Protein AF-A0A0S8H1I1-F1 (afdb_monomer)

Nearest PDB structures (foldseek):
  3ffx-assembly2_B  TM=8.415E-01  e=2.438E-02  Escherichia coli K-12
  2fmk-assembly1_A  TM=8.543E-01  e=3.000E-02  Salmonella enterica subsp. enterica serovar Typhimurium str. LT2
  1u8t-assembly2_B  TM=8.368E-01  e=2.438E-02  Escherichia coli
  3fgz-assembly2_B  TM=8.165E-01  e=3.127E-02  Escherichia coli K-12
  3h1e-assembly1_A  TM=7.340E-01  e=1.041E-01  Helicobacter pylori 26695

Secondary structure (DSSP, 8-state):
-HHHHHHTT-HHHHHHHHHHHHHHS-HHHHHHHHHHH-TTHHHHHHTT-SSHHHHHHHHHHHHHT--SS--TTHHHHHHHHHHHHT--SS-EEEEE-S-HHHHHHHHHHHHHTT-EEEE-SSHHHHHHHHHHTT--SEEEEETT-TTTTHHHHHHHHHHSTTTTT--EEEEE-TTSHHHHHHHHHH-TTEEEEEGGG-SHHHHHHHHHHHHHHTTPPPHHHHHHHHHHHHHHHHHHHHTT-SSS-GGGGHHHHHHHTT-S-HHHHHHHHHHHGGG--HHHHHHHHHHHH-TTS-HHHHHHHHHHHHHHHHHH-----HHHHHHHHHHHHSSS-HHHHHHHHHHHHHTT--HHHHHHHHHTT-

Solvent-accessible surface area (backbone atoms only — not comparable to full-atom values): 18853 Å² total; per-residue (Å²): 102,38,51,58,15,61,76,70,67,35,60,69,48,28,49,53,38,51,53,49,47,58,77,72,41,56,36,68,56,52,46,53,33,41,74,75,70,54,60,40,49,49,50,46,51,28,58,68,41,58,34,48,61,50,15,40,54,29,22,49,45,58,50,73,32,60,48,88,61,81,54,87,66,48,83,51,34,54,59,37,30,40,52,32,42,60,45,74,76,47,49,30,31,28,44,26,48,80,50,65,69,61,39,51,53,52,48,52,46,40,44,73,71,51,30,48,77,27,66,45,100,35,48,68,56,10,46,48,54,27,44,69,76,45,40,74,60,34,37,38,36,27,45,84,25,76,75,65,40,40,69,55,47,52,51,50,37,52,68,34,82,88,42,42,63,50,36,33,35,35,40,32,43,92,92,51,43,69,62,56,50,58,49,33,75,76,34,91,51,39,44,80,41,48,61,92,43,73,44,68,66,44,51,51,52,51,53,48,53,49,36,64,64,30,47,64,66,56,65,66,60,23,42,54,41,14,29,53,26,20,49,46,52,23,50,41,41,73,67,62,45,83,51,58,74,63,74,78,42,50,59,38,33,54,58,26,54,72,47,92,48,59,69,39,20,39,28,20,35,52,27,35,24,63,62,72,45,50,70,38,52,40,49,25,48,51,46,31,65,38,82,88,50,53,70,67,42,20,43,45,18,23,50,26,33,26,51,22,21,66,77,65,45,70,62,67,52,72,69,56,54,47,53,40,52,47,52,45,70,48,92,71,62,67,67,53,22,52,33,29,43,51,26,56,59,42,45,68,68,56,71,67,61,55,51,52,58,59,61,77,72,116

pLDDT: mean 86.59, std 10.55, range [45.66, 98.0]

Structure (mmCIF, N/CA/C/O backbone):
data_AF-A0A0S8H1I1-F1
#
_entry.id   AF-A0A0S8H1I1-F1
#
loop_
_atom_site.group_PDB
_atom_site.id
_atom_site.type_symbol
_atom_site.label_atom_id
_atom_site.label_alt_id
_atom_site.label_comp_id
_atom_site.label_asym_id
_atom_site.label_entity_id
_atom_site.label_seq_id
_atom_site.pdbx_PDB_ins_code
_atom_site.Cartn_x
_atom_site.Cartn_y
_atom_site.Cartn_z
_atom_site.occupancy
_atom_site.B_iso_or_equiv
_atom_site.auth_seq_id
_atom_site.auth_comp_id
_atom_site.auth_asym_id
_atom_site.auth_atom_id
_atom_site.pdbx_PDB_model_num
ATOM 1 N N . MET A 1 1 ? 21.165 23.246 -1.844 1.00 71.81 1 MET A N 1
ATOM 2 C CA . MET A 1 1 ? 21.654 21.940 -1.338 1.00 71.81 1 MET A CA 1
ATOM 3 C C . MET A 1 1 ? 20.775 20.804 -1.825 1.00 71.81 1 MET A C 1
ATOM 5 O O . MET A 1 1 ? 21.312 19.929 -2.480 1.00 71.81 1 MET A O 1
ATOM 9 N N . LEU A 1 2 ? 19.456 20.835 -1.577 1.00 78.38 2 LEU A N 1
ATOM 10 C CA . LEU A 1 2 ? 18.553 19.785 -2.067 1.00 78.38 2 LEU A CA 1
ATOM 11 C C . LEU A 1 2 ? 18.561 19.658 -3.598 1.00 78.38 2 LEU A C 1
ATOM 13 O O . LEU A 1 2 ? 18.812 18.575 -4.095 1.00 78.38 2 LEU A O 1
ATOM 17 N N . GLU A 1 3 ? 18.371 20.760 -4.327 1.00 79.56 3 GLU A N 1
ATOM 18 C CA . GLU A 1 3 ? 18.412 20.788 -5.801 1.00 79.56 3 GLU A CA 1
ATOM 19 C C . GLU A 1 3 ? 19.695 20.153 -6.356 1.00 79.56 3 GLU A C 1
ATOM 21 O O . GLU A 1 3 ? 19.636 19.139 -7.038 1.00 79.56 3 GLU A O 1
ATOM 26 N N . ARG A 1 4 ? 20.856 20.649 -5.919 1.00 77.00 4 ARG A N 1
ATOM 27 C CA . ARG A 1 4 ? 22.163 20.075 -6.254 1.00 77.00 4 ARG A CA 1
ATOM 28 C C . ARG A 1 4 ? 22.283 18.584 -5.903 1.00 77.00 4 ARG A C 1
ATOM 30 O O . ARG A 1 4 ? 22.834 17.819 -6.679 1.00 77.00 4 ARG A O 1
ATOM 37 N N . GLY A 1 5 ? 21.764 18.156 -4.750 1.00 75.75 5 GLY A N 1
ATOM 38 C CA . GLY A 1 5 ? 21.763 16.744 -4.357 1.00 75.75 5 GLY A CA 1
ATOM 39 C C . GLY A 1 5 ? 20.903 15.865 -5.270 1.00 75.75 5 GLY A C 1
ATOM 40 O O . GLY A 1 5 ? 21.273 14.725 -5.532 1.00 75.75 5 GLY A O 1
ATOM 41 N N . LEU A 1 6 ? 19.789 16.393 -5.785 1.00 80.31 6 LEU A N 1
ATOM 42 C CA . LEU A 1 6 ? 18.941 15.703 -6.760 1.00 80.31 6 LEU A CA 1
ATOM 43 C C . LEU A 1 6 ? 19.603 15.639 -8.143 1.00 80.31 6 LEU A C 1
ATOM 45 O O . LEU A 1 6 ? 19.557 14.588 -8.775 1.00 80.31 6 LEU A O 1
ATOM 49 N N . GLU A 1 7 ? 20.233 16.728 -8.590 1.00 79.44 7 GLU A N 1
ATOM 50 C CA . GLU A 1 7 ? 20.948 16.799 -9.874 1.00 79.44 7 GLU A CA 1
ATOM 51 C C . GLU A 1 7 ? 22.176 15.883 -9.910 1.00 79.44 7 GLU A C 1
ATOM 53 O O . GLU A 1 7 ? 22.398 15.175 -10.888 1.00 79.44 7 GLU A O 1
ATOM 58 N N . GLU A 1 8 ? 22.958 15.859 -8.828 1.00 78.00 8 GLU A N 1
ATOM 59 C CA . GLU A 1 8 ? 24.158 15.023 -8.702 1.00 78.00 8 GLU A CA 1
ATOM 60 C C . GLU A 1 8 ? 23.834 13.566 -8.314 1.00 78.00 8 GLU A C 1
ATOM 62 O O . GLU A 1 8 ? 24.744 12.747 -8.194 1.00 78.00 8 GLU A O 1
ATOM 67 N N . GLY A 1 9 ? 22.560 13.230 -8.064 1.00 74.19 9 GLY A N 1
ATOM 68 C CA . GLY A 1 9 ? 22.154 11.907 -7.574 1.00 74.19 9 GLY A CA 1
ATOM 69 C C . GLY A 1 9 ? 22.729 11.556 -6.194 1.00 74.19 9 GLY A C 1
ATOM 70 O O . GLY A 1 9 ? 22.815 10.384 -5.826 1.00 74.19 9 GLY A O 1
ATOM 71 N N . ASN A 1 10 ? 23.146 12.557 -5.414 1.00 83.12 10 ASN A N 1
ATOM 72 C CA . ASN A 1 10 ? 23.779 12.362 -4.117 1.00 83.12 10 ASN A CA 1
ATOM 73 C C . ASN A 1 10 ? 22.725 12.176 -3.019 1.00 83.12 10 ASN A C 1
ATOM 75 O O . ASN A 1 10 ? 22.215 13.138 -2.432 1.00 83.12 10 ASN A O 1
ATOM 79 N N . LEU A 1 11 ? 22.438 10.907 -2.718 1.00 83.69 11 LEU A N 1
ATOM 80 C CA . LEU A 1 11 ? 21.439 10.507 -1.731 1.00 83.69 11 LEU A CA 1
ATOM 81 C C . LEU A 1 11 ? 21.667 11.149 -0.356 1.00 83.69 11 LEU A C 1
ATOM 83 O O . LEU A 1 11 ? 20.726 11.679 0.229 1.00 83.69 11 LEU A O 1
ATOM 87 N N . ALA A 1 12 ? 22.901 11.139 0.152 1.00 85.44 12 ALA A N 1
ATOM 88 C CA . ALA A 1 12 ? 23.209 11.655 1.486 1.00 85.44 12 ALA A CA 1
ATOM 89 C C . ALA A 1 12 ? 22.940 13.164 1.593 1.00 85.44 12 ALA A C 1
ATOM 91 O O . ALA A 1 12 ? 22.375 13.631 2.584 1.00 85.44 12 ALA A O 1
ATOM 92 N N . VAL A 1 13 ? 23.288 13.924 0.548 1.00 85.12 13 VAL A N 1
ATOM 93 C CA . VAL A 1 13 ? 23.027 15.370 0.483 1.00 85.12 13 VAL A CA 1
ATOM 94 C C . VAL A 1 13 ? 21.530 15.651 0.380 1.00 85.12 13 VAL A C 1
ATOM 96 O O . VAL A 1 13 ? 21.033 16.537 1.076 1.00 85.12 13 VAL A O 1
ATOM 99 N N . ALA A 1 14 ? 20.799 14.895 -0.444 1.00 86.25 14 ALA A N 1
ATOM 100 C CA . ALA A 1 14 ? 19.353 15.055 -0.587 1.00 86.25 14 ALA A CA 1
ATOM 101 C C . ALA A 1 14 ? 18.612 14.743 0.726 1.00 86.25 14 ALA A C 1
ATOM 103 O O . ALA A 1 14 ? 17.825 15.563 1.199 1.00 86.25 14 ALA A O 1
ATOM 104 N N . VAL A 1 15 ? 18.917 13.606 1.357 1.00 87.38 15 VAL A N 1
ATOM 105 C CA . VAL A 1 15 ? 18.341 13.181 2.646 1.00 87.38 15 VAL A CA 1
ATOM 106 C C . VAL A 1 15 ? 18.641 14.201 3.742 1.00 87.38 15 VAL A C 1
ATOM 108 O O . VAL A 1 15 ? 17.721 14.660 4.419 1.00 87.38 15 VAL A O 1
ATOM 111 N N . GLY A 1 16 ? 19.905 14.614 3.883 1.00 85.25 16 GLY A N 1
ATOM 112 C CA . GLY A 1 16 ? 20.308 15.607 4.879 1.00 85.25 16 GLY A CA 1
ATOM 113 C C . GLY A 1 16 ? 19.624 16.960 4.673 1.00 85.25 16 GLY A C 1
ATOM 114 O O . GLY A 1 16 ? 19.189 17.587 5.637 1.00 85.25 16 GLY A O 1
ATOM 115 N N . ALA A 1 17 ? 19.458 17.391 3.418 1.00 85.62 17 ALA A N 1
ATOM 116 C CA . ALA A 1 17 ? 18.770 18.637 3.103 1.00 85.62 17 ALA A CA 1
ATOM 117 C C . ALA A 1 17 ? 17.266 18.580 3.424 1.00 85.62 17 ALA A C 1
ATOM 119 O O . ALA A 1 17 ? 16.741 19.545 3.976 1.00 85.62 17 ALA A O 1
ATOM 120 N N . ILE A 1 18 ? 16.576 17.470 3.127 1.00 86.88 18 ILE A N 1
ATOM 121 C CA . ILE A 1 18 ? 15.150 17.318 3.473 1.00 86.88 18 ILE A CA 1
ATOM 122 C C . ILE A 1 18 ? 14.965 17.250 4.993 1.00 86.88 18 ILE A C 1
ATOM 124 O O . ILE A 1 18 ? 14.085 17.924 5.526 1.00 86.88 18 ILE A O 1
ATOM 128 N N . ALA A 1 19 ? 15.817 16.499 5.700 1.00 85.62 19 ALA A N 1
ATOM 129 C CA . ALA A 1 19 ? 15.779 16.425 7.160 1.00 85.62 19 ALA A CA 1
ATOM 130 C C . ALA A 1 19 ? 15.966 17.809 7.802 1.00 85.62 19 ALA A C 1
ATOM 132 O O . ALA A 1 19 ? 15.161 18.221 8.633 1.00 85.62 19 ALA A O 1
ATOM 133 N N . ALA A 1 20 ? 16.963 18.573 7.344 1.00 84.31 20 ALA A N 1
ATOM 134 C CA . ALA A 1 20 ? 17.184 19.932 7.820 1.00 84.31 20 ALA A CA 1
ATOM 135 C C . ALA A 1 20 ? 15.979 20.843 7.544 1.00 84.31 20 ALA A C 1
ATOM 137 O O . ALA A 1 20 ? 15.588 21.605 8.426 1.00 84.31 20 ALA A O 1
ATOM 138 N N . LEU A 1 21 ? 15.358 20.762 6.360 1.00 81.50 21 LEU A N 1
ATOM 139 C CA . LEU A 1 21 ? 14.167 21.557 6.030 1.00 81.50 21 LEU A CA 1
ATOM 140 C C . LEU A 1 21 ? 13.002 21.258 6.974 1.00 81.50 21 LEU A C 1
ATOM 142 O O . LEU A 1 21 ? 12.375 22.192 7.470 1.00 81.50 21 LEU A O 1
ATOM 146 N N . ARG A 1 22 ? 12.752 19.978 7.258 1.00 79.50 22 ARG A N 1
ATOM 147 C CA . ARG A 1 22 ? 11.709 19.545 8.191 1.00 79.50 22 ARG A CA 1
ATOM 148 C C . ARG A 1 22 ? 11.936 20.083 9.607 1.00 79.50 22 ARG A C 1
ATOM 150 O O . ARG A 1 22 ? 10.983 20.517 10.244 1.00 79.50 22 ARG A O 1
ATOM 157 N N . ASP A 1 23 ? 13.178 20.060 10.086 1.00 77.69 23 ASP A N 1
ATOM 158 C CA . ASP A 1 23 ? 13.497 20.398 11.477 1.00 77.69 23 ASP A CA 1
ATOM 159 C C . ASP A 1 23 ? 13.650 21.919 11.700 1.00 77.69 23 ASP A C 1
ATOM 161 O O . ASP A 1 23 ? 13.347 22.429 12.777 1.00 77.69 23 ASP A O 1
ATOM 165 N N . THR A 1 24 ? 14.112 22.665 10.687 1.00 65.31 24 THR A N 1
ATOM 166 C CA . THR A 1 24 ? 14.418 24.109 10.799 1.00 65.31 24 THR A CA 1
ATOM 167 C C . THR A 1 24 ? 13.315 25.023 10.281 1.00 65.31 24 THR A C 1
ATOM 169 O O . THR A 1 24 ? 13.205 26.168 10.722 1.00 65.31 24 THR A O 1
ATOM 172 N N . THR A 1 25 ? 12.498 24.549 9.340 1.00 59.56 25 THR A N 1
ATOM 173 C CA . THR A 1 25 ? 11.479 25.373 8.693 1.00 59.56 25 THR A CA 1
ATOM 174 C C . THR A 1 25 ? 10.122 24.987 9.262 1.00 59.56 25 THR A C 1
ATOM 176 O O . THR A 1 25 ? 9.548 23.967 8.894 1.00 59.56 25 THR A O 1
ATOM 179 N N . GLY A 1 26 ? 9.593 25.802 10.180 1.00 59.78 26 GLY A N 1
ATOM 180 C CA . GLY A 1 26 ? 8.220 25.624 10.657 1.00 59.78 26 GLY A CA 1
ATOM 181 C C . GLY A 1 26 ? 7.240 25.566 9.478 1.00 59.78 26 GLY A C 1
ATOM 182 O O . GLY A 1 26 ? 7.465 26.220 8.459 1.00 59.78 26 GLY A O 1
ATOM 183 N N . ALA A 1 27 ? 6.154 24.800 9.621 1.00 59.31 27 ALA A N 1
ATOM 184 C CA . ALA A 1 27 ? 5.130 24.575 8.593 1.00 59.31 27 ALA A CA 1
ATOM 185 C C . ALA A 1 27 ? 4.746 25.850 7.804 1.00 59.31 27 ALA A C 1
ATOM 187 O O . ALA A 1 27 ? 4.692 25.834 6.576 1.00 59.31 27 ALA A O 1
ATOM 188 N N . GLU A 1 28 ? 4.597 26.992 8.485 1.00 55.69 28 GLU A N 1
ATOM 189 C CA . GLU A 1 28 ? 4.277 28.287 7.864 1.00 55.69 28 GLU A CA 1
ATOM 190 C C . GLU A 1 28 ? 5.398 28.873 6.985 1.00 55.69 28 GLU A C 1
ATOM 192 O O . GLU A 1 28 ? 5.132 29.531 5.979 1.00 55.69 28 GLU A O 1
ATOM 197 N N . SER A 1 29 ? 6.667 28.631 7.316 1.00 57.91 29 SER A N 1
ATOM 198 C CA . SER A 1 29 ? 7.808 29.092 6.511 1.00 57.91 29 SER A CA 1
ATOM 199 C C . SER A 1 29 ? 7.988 28.257 5.233 1.00 57.91 29 SER A C 1
ATOM 201 O O . SER A 1 29 ? 8.361 28.795 4.188 1.00 57.91 29 SER A O 1
ATOM 203 N N . LEU A 1 30 ? 7.625 26.967 5.261 1.00 64.06 30 LEU A N 1
ATOM 204 C CA . LEU A 1 30 ? 7.566 26.127 4.054 1.00 64.06 30 LEU A CA 1
ATOM 205 C C . LEU A 1 30 ? 6.441 26.593 3.118 1.00 64.06 30 LEU A C 1
ATOM 207 O O . LEU A 1 30 ? 6.638 26.690 1.912 1.00 64.06 30 LEU A O 1
ATOM 211 N N . ILE A 1 31 ? 5.289 26.979 3.670 1.00 58.94 31 ILE A N 1
ATOM 212 C CA . ILE A 1 31 ? 4.158 27.502 2.888 1.00 58.94 31 ILE A CA 1
ATOM 213 C C . ILE A 1 31 ? 4.462 28.900 2.316 1.00 58.94 31 ILE A C 1
ATOM 215 O O . ILE A 1 31 ? 4.200 29.176 1.149 1.00 58.94 31 ILE A O 1
ATOM 219 N N . THR A 1 32 ? 5.072 29.803 3.087 1.00 55.41 32 THR A N 1
ATOM 220 C CA . THR A 1 32 ? 5.384 31.162 2.590 1.00 55.41 32 THR A CA 1
ATOM 221 C C . THR A 1 32 ? 6.486 31.1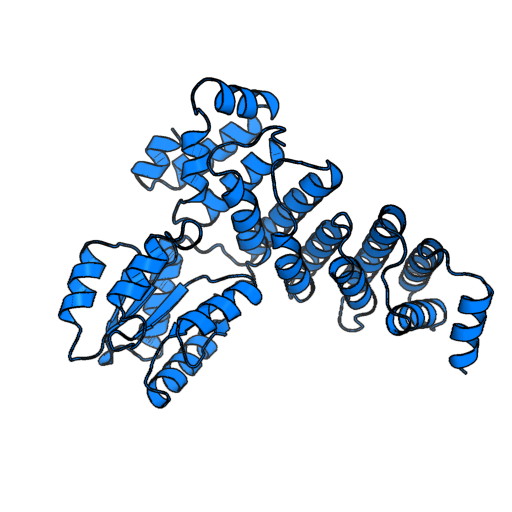84 1.526 1.00 55.41 32 THR A C 1
ATOM 223 O O . THR A 1 32 ? 6.495 32.068 0.665 1.00 55.41 32 THR A O 1
ATOM 226 N N . THR A 1 33 ? 7.396 30.205 1.540 1.00 56.66 33 THR A N 1
ATOM 227 C CA . THR A 1 33 ? 8.380 30.000 0.463 1.00 56.66 33 THR A CA 1
ATOM 228 C C . THR A 1 33 ? 7.753 29.373 -0.788 1.00 56.66 33 THR A C 1
ATOM 230 O O . THR A 1 33 ? 8.168 29.722 -1.898 1.00 56.66 33 THR A O 1
ATOM 233 N N . MET A 1 34 ? 6.707 28.544 -0.647 1.00 58.81 34 MET A N 1
ATOM 234 C CA . MET A 1 34 ? 5.865 28.109 -1.775 1.00 58.81 34 MET A CA 1
ATOM 235 C C . MET A 1 34 ? 5.201 29.298 -2.483 1.00 58.81 34 MET A C 1
ATOM 237 O O . MET A 1 34 ? 5.226 29.352 -3.711 1.00 58.81 34 MET A O 1
ATOM 241 N N . ASP A 1 35 ? 4.686 30.267 -1.719 1.00 53.31 35 ASP A N 1
ATOM 242 C CA . ASP A 1 35 ? 3.906 31.401 -2.238 1.00 53.31 35 ASP A CA 1
ATOM 243 C C . ASP A 1 35 ? 4.744 32.500 -2.925 1.00 53.31 35 ASP A C 1
ATOM 245 O O . ASP A 1 35 ? 4.279 33.109 -3.887 1.00 53.31 35 ASP A O 1
ATOM 249 N N . ARG A 1 36 ? 5.963 32.807 -2.447 1.00 50.19 36 ARG A N 1
ATOM 250 C CA . ARG A 1 36 ? 6.727 33.980 -2.942 1.00 50.19 36 ARG A CA 1
ATOM 251 C C . ARG A 1 36 ? 7.671 33.716 -4.112 1.00 50.19 36 ARG A C 1
ATOM 253 O O . ARG A 1 36 ? 8.008 34.661 -4.819 1.00 50.19 36 ARG A O 1
ATOM 260 N N . GLN A 1 37 ? 8.166 32.490 -4.279 1.00 46.56 37 GLN A N 1
ATOM 261 C CA . GLN A 1 37 ? 9.274 32.212 -5.211 1.00 46.56 37 GLN A CA 1
ATOM 262 C C . GLN A 1 37 ? 9.175 30.864 -5.938 1.00 46.56 37 GLN A C 1
ATOM 264 O O . GLN A 1 37 ? 10.099 30.504 -6.658 1.00 46.56 37 GLN A O 1
ATOM 269 N N . GLY A 1 38 ? 8.114 30.075 -5.736 1.00 51.97 38 GLY A N 1
ATOM 270 C CA . GLY A 1 38 ? 8.175 28.657 -6.104 1.00 51.97 38 GLY A CA 1
ATOM 271 C C . GLY A 1 38 ? 9.235 27.899 -5.287 1.00 51.97 38 GLY A C 1
ATOM 272 O O . GLY A 1 38 ? 9.777 26.905 -5.749 1.00 51.97 38 GLY A O 1
ATOM 273 N N . GLY A 1 39 ? 9.552 28.350 -4.067 1.00 45.66 39 GLY A N 1
ATOM 274 C CA . GLY A 1 39 ? 10.690 27.889 -3.261 1.00 45.66 39 GLY A CA 1
ATOM 275 C C . GLY A 1 39 ? 10.602 26.452 -2.736 1.00 45.66 39 GLY A C 1
ATOM 276 O O . GLY A 1 39 ? 11.610 25.901 -2.307 1.00 45.66 39 GLY A O 1
ATOM 277 N N . ALA A 1 40 ? 9.441 25.798 -2.828 1.00 57.56 40 ALA A N 1
ATOM 278 C CA . ALA A 1 40 ? 9.345 24.353 -2.615 1.00 57.56 40 ALA A CA 1
ATOM 279 C C . ALA A 1 40 ? 9.678 23.537 -3.871 1.00 57.56 40 ALA A C 1
ATOM 281 O O . ALA A 1 40 ? 9.590 22.316 -3.811 1.00 57.56 40 ALA A O 1
ATOM 282 N N . GLN A 1 41 ? 10.076 24.154 -4.992 1.00 67.69 41 GLN A N 1
ATOM 283 C CA . GLN A 1 41 ? 10.443 23.437 -6.217 1.00 67.69 41 GLN A CA 1
ATOM 284 C C . GLN A 1 41 ? 11.433 22.291 -5.978 1.00 67.69 41 GLN A C 1
ATOM 286 O O . GLN A 1 41 ? 11.162 21.209 -6.488 1.00 67.69 41 GLN A O 1
ATOM 291 N N . PRO A 1 42 ? 12.494 22.428 -5.155 1.00 79.88 42 PRO A N 1
ATOM 292 C CA . PRO A 1 42 ? 13.384 21.300 -4.888 1.00 79.88 42 PRO A CA 1
ATOM 293 C C . PRO A 1 42 ? 12.703 20.160 -4.115 1.00 79.88 42 PRO A C 1
ATOM 295 O O . PRO A 1 42 ? 12.980 18.991 -4.365 1.00 79.88 42 PRO A O 1
ATOM 298 N N . LEU A 1 43 ? 11.781 20.478 -3.199 1.00 84.25 43 LEU A N 1
ATOM 299 C CA . LEU A 1 43 ? 11.039 19.481 -2.419 1.00 84.25 43 LEU A CA 1
ATOM 300 C C . LEU A 1 43 ? 9.920 18.821 -3.241 1.00 84.25 43 LEU A C 1
ATOM 302 O O . LEU A 1 43 ? 9.679 17.626 -3.121 1.00 84.25 43 LEU A O 1
ATOM 306 N N . VAL A 1 44 ? 9.282 19.577 -4.131 1.00 86.38 44 VAL A N 1
ATOM 307 C CA . VAL A 1 44 ? 8.326 19.059 -5.115 1.00 86.38 44 VAL A CA 1
ATOM 308 C C . VAL A 1 44 ? 9.048 18.199 -6.154 1.00 86.38 44 VAL A C 1
ATOM 310 O O . VAL A 1 44 ? 8.582 17.111 -6.472 1.00 86.38 44 VAL A O 1
ATOM 313 N N . ALA A 1 45 ? 10.222 18.617 -6.633 1.00 84.50 45 ALA A N 1
ATOM 314 C CA . ALA A 1 45 ? 11.060 17.822 -7.527 1.00 84.50 45 ALA A CA 1
ATOM 315 C C . ALA A 1 45 ? 11.498 16.505 -6.867 1.00 84.50 45 ALA A C 1
ATOM 317 O O . ALA A 1 45 ? 11.514 15.462 -7.523 1.00 84.50 45 ALA A O 1
ATOM 318 N N . ALA A 1 46 ? 11.766 16.525 -5.556 1.00 89.75 46 ALA A N 1
ATOM 319 C CA . ALA A 1 46 ? 12.081 15.329 -4.781 1.00 89.75 46 ALA A CA 1
ATOM 320 C C . ALA A 1 46 ? 10.943 14.286 -4.774 1.00 89.75 46 ALA A C 1
ATOM 322 O O . ALA A 1 46 ? 11.238 13.095 -4.684 1.00 89.75 46 ALA A O 1
ATOM 323 N N . LEU A 1 47 ? 9.671 14.677 -4.968 1.00 88.81 47 LEU A N 1
ATOM 324 C CA . LEU A 1 47 ? 8.547 13.732 -5.133 1.00 88.81 47 LEU A CA 1
ATOM 325 C C . LEU A 1 47 ? 8.663 12.867 -6.397 1.00 88.81 47 LEU A C 1
ATOM 327 O O . LEU A 1 47 ? 8.047 11.802 -6.468 1.00 88.81 47 LEU A O 1
ATOM 331 N N . ASN A 1 48 ? 9.460 13.310 -7.371 1.00 86.38 48 ASN A N 1
ATOM 332 C CA . ASN A 1 48 ? 9.757 12.610 -8.620 1.00 86.38 48 ASN A CA 1
ATOM 333 C C . ASN A 1 48 ? 11.207 12.096 -8.668 1.00 86.38 48 ASN A C 1
ATOM 335 O O . ASN A 1 48 ? 11.713 11.772 -9.745 1.00 86.38 48 ASN A O 1
ATOM 339 N N . CYS A 1 49 ? 11.901 12.029 -7.528 1.00 85.00 49 CYS A N 1
ATOM 340 C CA . CYS A 1 49 ? 13.214 11.391 -7.439 1.00 85.00 49 CYS A CA 1
ATOM 341 C C . CYS A 1 49 ? 13.068 9.872 -7.650 1.00 85.00 49 CYS A C 1
ATOM 343 O O . CYS A 1 49 ? 12.122 9.314 -7.105 1.00 85.00 49 CYS A O 1
ATOM 345 N N . PRO A 1 50 ? 13.954 9.165 -8.380 1.00 80.75 50 PRO A N 1
ATOM 346 C CA . PRO A 1 50 ? 13.920 7.697 -8.489 1.00 80.75 50 PRO A CA 1
ATOM 347 C C . PRO A 1 50 ? 14.101 6.959 -7.155 1.00 80.75 50 PRO A C 1
ATOM 349 O O . PRO A 1 50 ? 13.553 5.870 -6.970 1.00 80.75 50 PRO A O 1
ATOM 352 N N . THR A 1 51 ? 14.787 7.578 -6.195 1.00 84.44 51 THR A N 1
ATOM 353 C CA . THR A 1 51 ? 15.015 7.020 -4.861 1.00 84.44 51 THR A CA 1
ATOM 354 C C . THR A 1 51 ? 13.758 7.098 -3.995 1.00 84.44 51 THR A C 1
ATOM 356 O O . THR A 1 51 ? 13.283 8.194 -3.679 1.00 84.44 51 THR A O 1
ATOM 359 N N . ARG A 1 52 ? 13.264 5.942 -3.529 1.00 87.31 52 ARG A N 1
ATOM 360 C CA . ARG A 1 52 ? 12.089 5.836 -2.638 1.00 87.31 52 ARG A CA 1
ATOM 361 C C . ARG A 1 52 ? 12.221 6.689 -1.383 1.00 87.31 52 ARG A C 1
ATOM 363 O O . ARG A 1 52 ? 11.329 7.473 -1.082 1.00 87.31 52 ARG A O 1
ATOM 370 N N . LEU A 1 53 ? 13.363 6.590 -0.699 1.00 87.75 53 LEU A N 1
ATOM 371 C CA . LEU A 1 53 ? 13.617 7.316 0.547 1.00 87.75 53 LEU A CA 1
ATOM 372 C C . LEU A 1 53 ? 13.419 8.829 0.384 1.00 87.75 53 LEU A C 1
ATOM 374 O O . LEU A 1 53 ? 12.704 9.452 1.163 1.00 87.75 53 LEU A O 1
ATOM 378 N N . VAL A 1 54 ? 14.003 9.411 -0.666 1.00 90.56 54 VAL A N 1
ATOM 379 C CA . VAL A 1 54 ? 13.897 10.847 -0.959 1.00 90.56 54 VAL A CA 1
ATOM 380 C C . VAL A 1 54 ? 12.447 11.238 -1.249 1.00 90.56 54 VAL A C 1
ATOM 382 O O . VAL A 1 54 ? 11.975 12.239 -0.707 1.00 90.56 54 VAL A O 1
ATOM 385 N N . ARG A 1 55 ? 11.713 10.429 -2.032 1.00 90.31 55 ARG A N 1
ATOM 386 C CA . ARG A 1 55 ? 10.283 10.669 -2.298 1.00 90.31 55 ARG A CA 1
ATOM 387 C C . ARG A 1 55 ? 9.456 10.649 -1.018 1.00 90.31 55 ARG A C 1
ATOM 389 O O . ARG A 1 55 ? 8.624 11.532 -0.824 1.00 90.31 55 ARG A O 1
ATOM 396 N N . TYR A 1 56 ? 9.678 9.662 -0.151 1.00 92.31 56 TYR A N 1
ATOM 397 C CA . TYR A 1 56 ? 8.901 9.492 1.079 1.00 92.31 56 TYR A CA 1
ATOM 398 C C . TYR A 1 56 ? 9.185 10.604 2.078 1.00 92.31 56 TYR A C 1
ATOM 400 O O . TYR A 1 56 ? 8.247 11.197 2.608 1.00 92.31 56 TYR A O 1
ATOM 408 N N . MET A 1 57 ? 10.460 10.960 2.258 1.00 92.31 57 MET A N 1
ATOM 409 C CA . MET A 1 57 ? 10.847 12.106 3.079 1.00 92.31 57 MET A CA 1
ATOM 410 C C . MET A 1 57 ? 10.207 13.398 2.572 1.00 92.31 57 MET A C 1
ATOM 412 O O . MET A 1 57 ? 9.701 14.190 3.368 1.00 92.31 57 MET A O 1
ATOM 416 N N . ALA A 1 58 ? 10.202 13.615 1.255 1.00 92.19 58 ALA A N 1
ATOM 417 C CA . ALA A 1 58 ? 9.608 14.808 0.672 1.00 92.19 58 ALA A CA 1
ATOM 418 C C . ALA A 1 58 ? 8.086 14.859 0.850 1.00 92.19 58 ALA A C 1
ATOM 420 O O . ALA A 1 58 ? 7.556 15.886 1.275 1.00 92.19 58 ALA A O 1
ATOM 421 N N . ALA A 1 59 ? 7.394 13.749 0.588 1.00 93.75 59 ALA A N 1
ATOM 422 C CA . ALA A 1 59 ? 5.949 13.641 0.754 1.00 93.75 59 ALA A CA 1
ATOM 423 C C . ALA A 1 59 ? 5.523 13.847 2.211 1.00 93.75 59 ALA A C 1
ATOM 425 O O . ALA A 1 59 ? 4.612 14.625 2.486 1.00 93.75 59 ALA A O 1
ATOM 426 N N . GLU A 1 60 ? 6.219 13.215 3.155 1.00 94.25 60 GLU A N 1
ATOM 427 C CA . GLU A 1 60 ? 5.962 13.384 4.584 1.00 94.25 60 GLU A CA 1
ATOM 428 C C . GLU A 1 60 ? 6.209 14.832 5.029 1.00 94.25 60 GLU A C 1
ATOM 430 O O . GLU A 1 60 ? 5.372 15.416 5.714 1.00 94.25 60 GLU A O 1
ATOM 435 N N . THR A 1 61 ? 7.315 15.447 4.598 1.00 91.44 61 THR A N 1
ATOM 436 C CA . THR A 1 61 ? 7.632 16.845 4.940 1.00 91.44 61 THR A CA 1
ATOM 437 C C . THR A 1 61 ? 6.553 17.800 4.421 1.00 91.44 61 THR A C 1
ATOM 439 O O . THR A 1 61 ? 6.097 18.682 5.150 1.00 91.44 61 THR A O 1
ATOM 442 N N . LEU A 1 62 ? 6.083 17.596 3.187 1.00 90.81 62 LEU A N 1
ATOM 443 C CA . LEU A 1 62 ? 5.000 18.384 2.589 1.00 90.81 62 LEU A CA 1
ATOM 444 C C . LEU A 1 62 ? 3.640 18.144 3.260 1.00 90.81 62 LEU A C 1
ATOM 446 O O . LEU A 1 62 ? 2.823 19.065 3.343 1.00 90.81 62 LEU A O 1
ATOM 450 N N . ALA A 1 63 ? 3.381 16.930 3.746 1.00 92.12 63 ALA A N 1
ATOM 451 C CA . ALA A 1 63 ? 2.178 16.617 4.508 1.00 92.12 63 ALA A CA 1
ATOM 452 C C . ALA A 1 63 ? 2.195 17.303 5.882 1.00 92.12 63 ALA A C 1
ATOM 454 O O . ALA A 1 63 ? 1.229 17.973 6.248 1.00 92.12 63 ALA A O 1
ATOM 455 N N . LEU A 1 64 ? 3.312 17.209 6.611 1.00 89.94 64 LEU A N 1
ATOM 456 C CA . LEU A 1 64 ? 3.504 17.826 7.931 1.00 89.94 64 LEU A CA 1
ATOM 457 C C . LEU A 1 64 ? 3.440 19.357 7.890 1.00 89.94 64 LEU A C 1
ATOM 459 O O . LEU A 1 64 ? 3.017 19.985 8.864 1.00 89.94 64 LEU A O 1
ATOM 463 N N . ALA A 1 65 ? 3.787 19.957 6.749 1.00 87.56 65 ALA A N 1
ATOM 464 C CA . ALA A 1 65 ? 3.616 21.386 6.527 1.00 87.56 65 ALA A CA 1
ATOM 465 C C . ALA A 1 65 ? 2.140 21.828 6.537 1.00 87.56 65 ALA A C 1
ATOM 467 O O . ALA A 1 65 ? 1.876 22.996 6.795 1.00 87.56 65 ALA A O 1
ATOM 468 N N . ARG A 1 66 ? 1.172 20.925 6.305 1.00 88.44 66 ARG A N 1
ATOM 469 C CA . ARG A 1 66 ? -0.280 21.213 6.309 1.00 88.44 66 ARG A CA 1
ATOM 470 C C . ARG A 1 66 ? -0.652 22.477 5.512 1.00 88.44 66 ARG A C 1
ATOM 472 O O . ARG A 1 66 ? -1.249 23.406 6.061 1.00 88.44 66 ARG A O 1
ATOM 479 N N . PRO A 1 67 ? -0.315 22.531 4.214 1.00 85.00 67 PRO A N 1
ATOM 480 C CA . PRO A 1 67 ? -0.654 23.672 3.380 1.00 85.00 67 PRO A CA 1
ATOM 481 C C . PRO A 1 67 ? -2.168 23.877 3.348 1.00 85.00 67 PRO A C 1
ATOM 483 O O . PRO A 1 67 ? -2.939 22.921 3.284 1.00 85.00 67 PRO A O 1
ATOM 486 N N . ASN A 1 68 ? -2.592 25.136 3.369 1.00 84.69 68 ASN A N 1
ATOM 487 C CA . ASN A 1 68 ? -3.998 25.537 3.267 1.00 84.69 68 ASN A CA 1
ATOM 488 C C . ASN A 1 68 ? -4.371 26.040 1.858 1.00 84.69 68 ASN A C 1
ATOM 490 O O . ASN A 1 68 ? -5.516 26.418 1.616 1.00 84.69 68 ASN A O 1
ATOM 494 N N . ARG A 1 69 ? -3.411 26.044 0.924 1.00 83.38 69 ARG A N 1
ATOM 495 C CA . ARG A 1 69 ? -3.581 26.405 -0.487 1.00 83.38 69 ARG A CA 1
ATOM 496 C C . ARG A 1 69 ? -2.902 25.378 -1.382 1.00 83.38 69 ARG A C 1
ATOM 498 O O . ARG A 1 69 ? -1.865 24.822 -1.027 1.00 83.38 69 ARG A O 1
ATOM 505 N N . ARG A 1 70 ? -3.498 25.126 -2.550 1.00 83.88 70 ARG A N 1
ATOM 506 C CA . ARG A 1 70 ? -2.915 24.230 -3.554 1.00 83.88 70 ARG A CA 1
ATOM 507 C C . ARG A 1 70 ? -1.649 24.843 -4.143 1.00 83.88 70 ARG A C 1
ATOM 509 O O . ARG A 1 70 ? -1.594 26.042 -4.394 1.00 83.88 70 ARG A O 1
ATOM 516 N N . PHE A 1 71 ? -0.676 23.986 -4.411 1.00 84.50 71 PHE A N 1
ATOM 517 C CA . PHE A 1 71 ? 0.586 24.319 -5.062 1.00 84.50 71 PHE A CA 1
ATOM 518 C C . PHE A 1 71 ? 0.904 23.264 -6.131 1.00 84.50 71 PHE A C 1
ATOM 520 O O . PHE A 1 71 ? 0.312 22.176 -6.150 1.00 84.50 71 PHE A O 1
ATOM 527 N N . THR A 1 72 ? 1.833 23.578 -7.031 1.00 83.62 72 THR A N 1
ATOM 528 C CA . THR A 1 72 ? 2.280 22.661 -8.089 1.00 83.62 72 THR A CA 1
ATOM 529 C C . THR A 1 72 ? 2.834 21.367 -7.493 1.00 83.62 72 THR A C 1
ATOM 531 O O . THR A 1 72 ? 3.718 21.414 -6.645 1.00 83.62 72 THR A O 1
ATOM 534 N N . GLY A 1 73 ? 2.326 20.212 -7.929 1.00 85.12 73 GLY A N 1
ATOM 535 C CA . GLY A 1 73 ? 2.752 18.902 -7.422 1.00 85.12 73 GLY A CA 1
ATOM 536 C C . GLY A 1 73 ? 2.072 18.459 -6.121 1.00 85.12 73 GLY A C 1
ATOM 537 O O . GLY A 1 73 ? 2.367 17.376 -5.624 1.00 85.12 73 GLY A O 1
ATOM 538 N N . SER A 1 74 ? 1.133 19.242 -5.570 1.00 88.69 74 SER A N 1
ATOM 539 C CA . SER A 1 74 ? 0.351 18.840 -4.385 1.00 88.69 74 SER A CA 1
ATOM 540 C C . SER A 1 74 ? -0.392 17.508 -4.569 1.00 88.69 74 SER A C 1
ATOM 542 O O . SER A 1 74 ? -0.517 16.737 -3.619 1.00 88.69 74 SER A O 1
ATOM 544 N N . HIS A 1 75 ? -0.814 17.187 -5.794 1.00 89.12 75 HIS A N 1
ATOM 545 C CA . HIS A 1 75 ? -1.467 15.923 -6.147 1.00 89.12 75 HIS A CA 1
ATOM 546 C C . HIS A 1 75 ? -0.542 14.700 -6.082 1.00 89.12 75 HIS A C 1
ATOM 548 O O . HIS A 1 75 ? -1.040 13.580 -6.051 1.00 89.12 75 HIS A O 1
ATOM 554 N N . LEU A 1 76 ? 0.781 14.886 -6.031 1.00 89.81 76 LEU A N 1
ATOM 555 C CA . LEU A 1 76 ? 1.753 13.793 -5.922 1.00 89.81 76 LEU A CA 1
ATOM 556 C C . LEU A 1 76 ? 1.982 13.345 -4.474 1.00 89.81 76 LEU A C 1
ATOM 558 O O . LEU A 1 76 ? 2.419 12.220 -4.251 1.00 89.81 76 LEU A O 1
ATOM 562 N N . VAL A 1 77 ? 1.673 14.186 -3.482 1.00 92.94 77 VAL A N 1
ATOM 563 C CA . VAL A 1 77 ? 1.983 13.906 -2.069 1.00 92.94 77 VAL A CA 1
ATOM 564 C C . VAL A 1 77 ? 1.266 12.649 -1.575 1.00 92.94 77 VAL A C 1
ATOM 566 O O . VAL A 1 77 ? 1.915 11.728 -1.082 1.00 92.94 77 VAL A O 1
ATOM 569 N N . VAL A 1 78 ? -0.057 12.568 -1.753 1.00 94.25 78 VAL A N 1
ATOM 570 C CA . VAL A 1 78 ? -0.850 11.416 -1.288 1.00 94.25 78 VAL A CA 1
ATOM 571 C C . VAL A 1 78 ? -0.432 10.114 -1.985 1.00 94.25 78 VAL A C 1
ATOM 573 O O . VAL A 1 78 ? -0.163 9.151 -1.267 1.00 94.25 78 VAL A O 1
ATOM 576 N N . PRO A 1 79 ? -0.265 10.058 -3.324 1.00 91.12 79 PRO A N 1
ATOM 577 C CA . PRO A 1 79 ? 0.289 8.883 -3.995 1.00 91.12 79 PRO A CA 1
ATOM 578 C C . PRO A 1 79 ? 1.637 8.408 -3.438 1.00 91.12 79 PRO A C 1
ATOM 580 O O . PRO A 1 79 ? 1.839 7.204 -3.309 1.00 91.12 79 PRO A O 1
ATOM 583 N N . ARG A 1 80 ? 2.552 9.315 -3.060 1.00 92.50 80 ARG A N 1
ATOM 584 C CA . ARG A 1 80 ? 3.852 8.930 -2.475 1.00 92.50 80 ARG A CA 1
ATOM 585 C C . ARG A 1 80 ? 3.746 8.434 -1.036 1.00 92.50 80 ARG A C 1
ATOM 587 O O . ARG A 1 80 ? 4.468 7.512 -0.667 1.00 92.50 80 ARG A O 1
ATOM 594 N N . LEU A 1 81 ? 2.828 8.979 -0.239 1.00 94.75 81 LEU A N 1
ATOM 595 C CA . LEU A 1 81 ? 2.521 8.422 1.084 1.00 94.75 81 LEU A CA 1
ATOM 596 C C . LEU A 1 81 ? 1.891 7.028 0.961 1.00 94.75 81 LEU A C 1
ATOM 598 O O . LEU A 1 81 ? 2.285 6.103 1.664 1.00 94.75 81 LEU A O 1
ATOM 602 N N . VAL A 1 82 ? 0.964 6.852 0.021 1.00 91.94 82 VAL A N 1
ATOM 603 C CA . VAL A 1 82 ? 0.360 5.554 -0.314 1.00 91.94 82 VAL A CA 1
ATOM 604 C C . VAL A 1 82 ? 1.413 4.536 -0.760 1.00 91.94 82 VAL A C 1
ATOM 606 O O . VAL A 1 82 ? 1.373 3.377 -0.346 1.00 91.94 82 VAL A O 1
ATOM 609 N N . GLU A 1 83 ? 2.370 4.966 -1.581 1.00 89.44 83 GLU A N 1
ATOM 610 C CA . GLU A 1 83 ? 3.495 4.141 -2.018 1.00 89.44 83 GLU A CA 1
ATOM 611 C C . GLU A 1 83 ? 4.322 3.640 -0.824 1.00 89.44 83 GLU A C 1
ATOM 613 O O . GLU A 1 83 ? 4.672 2.460 -0.783 1.00 89.44 83 GLU A O 1
ATOM 618 N N . ALA A 1 84 ? 4.573 4.504 0.168 1.00 91.62 84 ALA A N 1
ATOM 619 C CA . ALA A 1 84 ? 5.280 4.157 1.399 1.00 91.62 84 ALA A CA 1
ATOM 620 C C . ALA A 1 84 ? 4.484 3.191 2.293 1.00 91.62 84 ALA A C 1
ATOM 622 O O . ALA A 1 84 ? 5.043 2.196 2.752 1.00 91.62 84 ALA A O 1
ATOM 623 N N . VAL A 1 85 ? 3.177 3.424 2.483 1.00 91.94 85 VAL A N 1
ATOM 624 C CA . VAL A 1 85 ? 2.275 2.535 3.252 1.00 91.94 85 VAL A CA 1
ATOM 625 C C . VAL A 1 85 ? 2.329 1.095 2.740 1.00 91.94 85 VAL A C 1
ATOM 627 O O . VAL A 1 85 ? 2.280 0.146 3.517 1.00 91.94 85 VAL A O 1
ATOM 630 N N . ARG A 1 86 ? 2.449 0.916 1.424 1.00 85.62 86 ARG A N 1
ATOM 631 C CA . ARG A 1 86 ? 2.417 -0.398 0.773 1.00 85.62 86 ARG A CA 1
ATOM 632 C C . ARG A 1 86 ? 3.738 -1.146 0.733 1.00 85.62 86 ARG A C 1
ATOM 634 O O . ARG A 1 86 ? 3.794 -2.224 0.138 1.00 85.62 86 ARG A O 1
ATOM 641 N N . GLN A 1 87 ? 4.808 -0.601 1.298 1.00 80.69 87 GLN A N 1
ATOM 642 C CA . GLN A 1 87 ? 6.109 -1.257 1.250 1.00 80.69 87 GLN A CA 1
ATOM 643 C C . GLN A 1 87 ? 6.111 -2.501 2.142 1.00 80.69 87 GLN A C 1
ATOM 645 O O . GLN A 1 87 ? 6.469 -2.449 3.315 1.00 80.69 87 GLN A O 1
ATOM 650 N N . THR A 1 88 ? 5.702 -3.630 1.565 1.00 69.44 88 THR A N 1
ATOM 651 C CA . THR A 1 88 ? 5.596 -4.952 2.210 1.00 69.44 88 THR A CA 1
ATOM 652 C C . THR A 1 88 ? 6.868 -5.794 2.069 1.00 69.44 88 THR A C 1
ATOM 654 O O . THR A 1 88 ? 6.914 -6.933 2.523 1.00 69.44 88 THR A O 1
ATOM 657 N N . GLY A 1 89 ? 7.901 -5.254 1.413 1.00 64.94 89 GLY A N 1
ATOM 658 C CA . GLY A 1 89 ? 9.131 -5.968 1.057 1.00 64.94 89 GLY A CA 1
ATOM 659 C C . GLY A 1 89 ? 9.023 -6.802 -0.228 1.00 64.94 89 GLY A C 1
ATOM 660 O O . GLY A 1 89 ? 10.045 -7.073 -0.850 1.00 64.94 89 GLY A O 1
ATOM 661 N N . ALA A 1 90 ? 7.810 -7.150 -0.675 1.00 76.75 90 ALA A N 1
ATOM 662 C CA . ALA A 1 90 ? 7.569 -7.796 -1.964 1.00 76.75 90 ALA A CA 1
ATOM 663 C C . ALA A 1 90 ? 7.264 -6.751 -3.048 1.00 76.75 90 ALA A C 1
ATOM 665 O O . ALA A 1 90 ? 6.349 -5.942 -2.891 1.00 76.75 90 ALA A O 1
ATOM 666 N N . MET A 1 91 ? 7.994 -6.785 -4.166 1.00 84.12 91 MET A N 1
ATOM 667 C CA . MET A 1 91 ? 7.751 -5.868 -5.285 1.00 84.12 91 MET A CA 1
ATOM 668 C C . MET A 1 91 ? 6.476 -6.243 -6.046 1.00 84.12 91 MET A C 1
ATOM 670 O O . MET A 1 91 ? 6.289 -7.398 -6.437 1.00 84.12 91 MET A O 1
ATOM 674 N N . ALA A 1 92 ? 5.610 -5.261 -6.285 1.00 88.38 92 ALA A N 1
ATOM 675 C CA . ALA A 1 92 ? 4.476 -5.365 -7.188 1.00 88.38 92 ALA A CA 1
ATOM 676 C C . ALA A 1 92 ? 4.948 -5.204 -8.639 1.00 88.38 92 ALA A C 1
ATOM 678 O O . ALA A 1 92 ? 5.370 -4.123 -9.056 1.00 88.38 92 ALA A O 1
ATOM 679 N N . VAL A 1 93 ? 4.857 -6.287 -9.404 1.00 92.88 93 VAL A N 1
ATOM 680 C CA . VAL A 1 93 ? 5.350 -6.374 -10.779 1.00 92.88 93 VAL A CA 1
ATOM 681 C C . VAL A 1 93 ? 4.178 -6.468 -11.741 1.00 92.88 93 VAL A C 1
ATOM 683 O O . VAL A 1 93 ? 3.344 -7.355 -11.591 1.00 92.88 93 VAL A O 1
ATOM 686 N N . VAL A 1 94 ? 4.133 -5.604 -12.750 1.00 94.19 94 VAL A N 1
ATOM 687 C CA . VAL A 1 94 ? 3.215 -5.760 -13.890 1.00 94.19 94 VAL A CA 1
ATOM 688 C C . VAL A 1 94 ? 3.942 -6.505 -14.997 1.00 94.19 94 VAL A C 1
ATOM 690 O O . VAL A 1 94 ? 5.008 -6.066 -15.417 1.00 94.19 94 VAL A O 1
ATOM 693 N N . LEU A 1 95 ? 3.375 -7.606 -15.480 1.00 94.00 95 LEU A N 1
ATOM 694 C CA . LEU A 1 95 ? 3.931 -8.413 -16.560 1.00 94.00 95 LEU A CA 1
ATOM 695 C C . LEU A 1 95 ? 3.043 -8.309 -17.803 1.00 94.00 95 LEU A C 1
ATOM 697 O O . LEU A 1 95 ? 1.915 -8.801 -17.821 1.00 94.00 95 LEU A O 1
ATOM 701 N N . GLY A 1 96 ? 3.569 -7.677 -18.849 1.00 91.69 96 GLY A N 1
ATOM 702 C CA . GLY A 1 96 ? 2.952 -7.604 -20.169 1.00 91.69 96 GLY A CA 1
ATOM 703 C C . GLY A 1 96 ? 3.716 -8.461 -21.166 1.00 91.69 96 GLY A C 1
ATOM 704 O O . GLY A 1 96 ? 4.771 -8.049 -21.638 1.00 91.69 96 GLY A O 1
ATOM 705 N N . ASP A 1 97 ? 3.171 -9.623 -21.512 1.00 90.00 97 ASP A N 1
ATOM 706 C CA . ASP A 1 97 ? 3.708 -10.489 -22.563 1.00 90.00 97 ASP A CA 1
ATOM 707 C C . ASP A 1 97 ? 2.544 -11.089 -23.374 1.00 90.00 97 ASP A C 1
ATOM 709 O O . ASP A 1 97 ? 1.603 -11.622 -22.765 1.00 90.00 97 ASP A O 1
ATOM 713 N N . PRO A 1 98 ? 2.539 -10.950 -24.715 1.00 88.19 98 PRO A N 1
ATOM 714 C CA . PRO A 1 98 ? 1.490 -11.523 -25.557 1.00 88.19 98 PRO A CA 1
ATOM 715 C C . PRO A 1 98 ? 1.567 -13.055 -25.662 1.00 88.19 98 PRO A C 1
ATOM 717 O O . PRO A 1 98 ? 0.564 -13.691 -25.980 1.00 88.19 98 PRO A O 1
ATOM 720 N N . ASP A 1 99 ? 2.733 -13.654 -25.414 1.00 89.06 99 ASP A N 1
ATOM 721 C CA . ASP A 1 99 ? 2.946 -15.098 -25.457 1.00 89.06 99 ASP A CA 1
ATOM 722 C C . ASP A 1 99 ? 2.608 -15.713 -24.094 1.00 89.06 99 ASP A C 1
ATOM 724 O O . ASP A 1 99 ? 3.291 -15.476 -23.098 1.00 89.06 99 ASP A O 1
ATOM 728 N N . LEU A 1 100 ? 1.537 -16.509 -24.046 1.00 89.69 100 LEU A N 1
ATOM 729 C CA . LEU A 1 100 ? 1.028 -17.108 -22.811 1.00 89.69 100 LEU A CA 1
ATOM 730 C C . LEU A 1 100 ? 2.040 -18.044 -22.141 1.00 89.69 100 LEU A C 1
ATOM 732 O O . LEU A 1 100 ? 2.141 -18.041 -20.911 1.00 89.69 100 LEU A O 1
ATOM 736 N N . ASP A 1 101 ? 2.791 -18.820 -22.920 1.00 90.75 101 ASP A N 1
ATOM 737 C CA . ASP A 1 101 ? 3.732 -19.799 -22.374 1.00 90.75 101 ASP A CA 1
ATOM 738 C C . ASP A 1 101 ? 4.928 -19.081 -21.747 1.00 90.75 101 ASP A C 1
ATOM 740 O O . ASP A 1 101 ? 5.314 -19.359 -20.605 1.00 90.75 101 ASP A O 1
ATOM 744 N N . HIS A 1 102 ? 5.462 -18.077 -22.447 1.00 89.44 102 HIS A N 1
ATOM 745 C CA . HIS A 1 102 ? 6.536 -17.249 -21.909 1.00 89.44 102 HIS A CA 1
ATOM 746 C C . HIS A 1 102 ? 6.073 -16.403 -20.717 1.00 89.44 102 HIS A C 1
ATOM 748 O O . HIS A 1 102 ? 6.775 -16.328 -19.705 1.00 89.44 102 HIS A O 1
ATOM 754 N N . ARG A 1 103 ? 4.862 -15.837 -20.775 1.00 91.00 103 ARG A N 1
ATOM 755 C CA . ARG A 1 103 ? 4.260 -15.094 -19.661 1.00 91.00 103 ARG A CA 1
ATOM 756 C C . ARG A 1 103 ? 4.178 -15.945 -18.402 1.00 91.00 103 ARG A C 1
ATOM 758 O O . ARG A 1 103 ? 4.587 -15.487 -17.338 1.00 91.00 103 ARG A O 1
ATOM 765 N N . ASN A 1 104 ? 3.690 -17.179 -18.516 1.00 92.88 104 ASN A N 1
ATOM 766 C CA . ASN A 1 104 ? 3.585 -18.100 -17.384 1.00 92.88 104 ASN A CA 1
ATOM 767 C C . ASN A 1 104 ? 4.966 -18.462 -16.821 1.00 92.88 104 ASN A C 1
ATOM 769 O O . ASN A 1 104 ? 5.160 -18.395 -15.608 1.00 92.88 104 ASN A O 1
ATOM 773 N N . LYS A 1 105 ? 5.955 -18.721 -17.689 1.00 92.75 105 LYS A N 1
ATOM 774 C CA . LYS A 1 105 ? 7.346 -18.953 -17.268 1.00 92.75 105 LYS A CA 1
ATOM 775 C C . LYS A 1 105 ? 7.904 -17.769 -16.468 1.00 92.75 105 LYS A C 1
ATOM 777 O O . LYS A 1 105 ? 8.398 -17.955 -15.358 1.00 92.75 105 LYS A O 1
ATOM 782 N N . VAL A 1 106 ? 7.822 -16.547 -17.001 1.00 92.62 106 VAL A N 1
ATOM 783 C CA . VAL A 1 106 ? 8.349 -15.338 -16.335 1.00 92.62 106 VAL A CA 1
ATOM 784 C C . VAL A 1 106 ? 7.594 -15.047 -15.038 1.00 92.62 106 VAL A C 1
ATOM 786 O O . VAL A 1 106 ? 8.204 -14.697 -14.028 1.00 92.62 106 VAL A O 1
ATOM 789 N N . LYS A 1 107 ? 6.273 -15.241 -15.032 1.00 94.44 107 LYS A N 1
ATOM 790 C CA . LYS A 1 107 ? 5.424 -15.108 -13.844 1.00 94.44 107 LYS A CA 1
ATOM 791 C C . LYS A 1 107 ? 5.862 -16.040 -12.717 1.00 94.44 107 LYS A C 1
ATOM 793 O O . LYS A 1 107 ? 5.959 -15.587 -11.576 1.00 94.44 107 LYS A O 1
ATOM 798 N N . ASP A 1 108 ? 6.158 -17.299 -13.022 1.00 94.88 108 ASP A N 1
ATOM 799 C CA . ASP A 1 108 ? 6.624 -18.266 -12.027 1.00 94.88 108 ASP A CA 1
ATOM 800 C C . ASP A 1 108 ? 8.014 -17.901 -11.490 1.00 94.88 108 ASP A C 1
ATOM 802 O O . ASP A 1 108 ? 8.230 -17.942 -10.277 1.00 94.88 108 ASP A O 1
ATOM 806 N N . LEU A 1 109 ? 8.927 -17.440 -12.354 1.00 94.19 109 LEU A N 1
ATOM 807 C CA . LEU A 1 109 ? 10.248 -16.945 -11.942 1.00 94.19 109 LEU A CA 1
ATOM 808 C C . LEU A 1 109 ? 10.147 -15.730 -11.006 1.00 94.19 109 LEU A C 1
ATOM 810 O O . LEU A 1 109 ? 10.806 -15.684 -9.967 1.00 94.19 109 LEU A O 1
ATOM 814 N N . LEU A 1 110 ? 9.292 -14.760 -11.336 1.00 94.12 110 LEU A N 1
ATOM 815 C CA . LEU A 1 110 ? 9.072 -13.566 -10.516 1.00 94.12 110 LEU A CA 1
ATOM 816 C C . LEU A 1 110 ? 8.435 -13.908 -9.162 1.00 94.12 110 LEU A C 1
ATOM 818 O O . LEU A 1 110 ? 8.841 -13.367 -8.132 1.00 94.12 110 LEU A O 1
ATOM 822 N N . ARG A 1 111 ? 7.468 -14.833 -9.134 1.00 94.06 111 ARG A N 1
ATOM 823 C CA . ARG A 1 111 ? 6.861 -15.321 -7.883 1.00 94.06 111 ARG A CA 1
ATOM 824 C C . ARG A 1 111 ? 7.871 -16.065 -7.015 1.00 94.06 111 ARG A C 1
ATOM 826 O O . ARG A 1 111 ? 7.899 -15.843 -5.807 1.00 94.06 111 ARG A O 1
ATOM 833 N N . ALA A 1 112 ? 8.728 -16.889 -7.619 1.00 92.31 112 ALA A N 1
ATOM 834 C CA . ALA A 1 112 ? 9.821 -17.562 -6.919 1.00 92.31 112 ALA A CA 1
ATOM 835 C C . ALA A 1 112 ? 10.844 -16.566 -6.342 1.00 92.31 112 ALA A C 1
ATOM 837 O O . ALA A 1 112 ? 11.406 -16.812 -5.277 1.00 92.31 112 ALA A O 1
ATOM 838 N N . ALA A 1 113 ? 11.029 -15.412 -6.990 1.00 89.31 113 ALA A N 1
ATOM 839 C CA . ALA A 1 113 ? 11.827 -14.296 -6.480 1.00 89.31 113 ALA A CA 1
ATOM 840 C C . ALA A 1 113 ? 11.106 -13.444 -5.408 1.00 89.31 113 ALA A C 1
ATOM 842 O O . ALA A 1 113 ? 11.628 -12.410 -4.995 1.00 89.31 113 ALA A O 1
ATOM 843 N N . GLY A 1 114 ? 9.912 -13.844 -4.953 1.00 87.44 114 GLY A N 1
ATOM 844 C CA . GLY A 1 114 ? 9.156 -13.151 -3.905 1.00 87.44 114 GLY A CA 1
ATOM 845 C C . GLY A 1 114 ? 8.361 -11.932 -4.384 1.00 87.44 114 GLY A C 1
ATOM 846 O O . GLY A 1 114 ? 7.894 -11.147 -3.560 1.00 87.44 114 GLY A O 1
ATOM 847 N N . CYS A 1 115 ? 8.190 -11.755 -5.697 1.00 89.94 115 CYS A N 1
ATOM 848 C CA . CYS A 1 115 ? 7.415 -10.652 -6.259 1.00 89.94 115 CYS A CA 1
ATOM 849 C C . CYS A 1 115 ? 5.919 -10.978 -6.345 1.00 89.94 115 CYS A C 1
ATOM 851 O O . CYS A 1 115 ? 5.507 -12.108 -6.626 1.00 89.94 115 CYS A O 1
ATOM 853 N N . ARG A 1 116 ? 5.084 -9.949 -6.187 1.00 89.06 116 ARG A N 1
ATOM 854 C CA . ARG A 1 116 ? 3.641 -10.018 -6.431 1.00 89.06 116 ARG A CA 1
ATOM 855 C C . ARG A 1 116 ? 3.365 -9.617 -7.878 1.00 89.06 116 ARG A C 1
ATOM 857 O O . ARG A 1 116 ? 3.450 -8.441 -8.214 1.00 89.06 116 ARG A O 1
ATOM 864 N N . VAL A 1 117 ? 3.046 -10.594 -8.719 1.00 92.94 117 VAL A N 1
ATOM 865 C CA . VAL A 1 117 ? 2.897 -10.403 -10.170 1.00 92.94 117 VAL A CA 1
ATOM 866 C C . VAL A 1 117 ? 1.440 -10.161 -10.558 1.00 92.94 117 VAL A C 1
ATOM 868 O O . VAL A 1 117 ? 0.562 -10.920 -10.142 1.00 92.94 117 VAL A O 1
ATOM 871 N N . PHE A 1 118 ? 1.227 -9.142 -11.387 1.00 92.38 118 PHE A N 1
ATOM 872 C CA . PHE A 1 118 ? -0.021 -8.791 -12.055 1.00 92.38 118 PHE A CA 1
ATOM 873 C C . PHE A 1 118 ? 0.135 -9.012 -13.553 1.00 92.38 118 PHE A C 1
ATOM 875 O O . PHE A 1 118 ? 0.976 -8.384 -14.194 1.00 92.38 118 PHE A O 1
ATOM 882 N N . ASP A 1 119 ? -0.673 -9.904 -14.104 1.00 91.75 119 ASP A N 1
ATOM 883 C CA . ASP A 1 119 ? -0.730 -10.215 -15.523 1.00 91.75 119 ASP A CA 1
ATOM 884 C C . ASP A 1 119 ? -2.188 -10.229 -15.985 1.00 91.75 119 ASP A C 1
ATOM 886 O O . ASP A 1 119 ? -3.082 -10.630 -15.243 1.00 91.75 119 ASP A O 1
ATOM 890 N N . ALA A 1 120 ? -2.421 -9.782 -17.214 1.00 86.81 120 ALA A N 1
ATOM 891 C CA . ALA A 1 120 ? -3.732 -9.757 -17.847 1.00 86.81 120 ALA A CA 1
ATOM 892 C C . ALA A 1 120 ? -3.570 -9.903 -19.366 1.00 86.81 120 ALA A C 1
ATOM 894 O O . ALA A 1 120 ? -2.455 -9.894 -19.891 1.00 86.81 120 ALA A O 1
ATOM 895 N N . ASP A 1 121 ? -4.686 -9.996 -20.086 1.00 83.25 121 ASP A N 1
ATOM 896 C CA . ASP A 1 121 ? -4.688 -10.124 -21.550 1.00 83.25 121 ASP A CA 1
ATOM 897 C C . ASP A 1 121 ? -4.155 -8.877 -22.270 1.00 83.25 121 ASP A C 1
ATOM 899 O O . ASP A 1 121 ? -3.727 -8.954 -23.418 1.00 83.25 121 ASP A O 1
ATOM 903 N N . SER A 1 122 ? -4.135 -7.728 -21.588 1.00 84.50 122 SER A N 1
ATOM 904 C CA . SER A 1 122 ? -3.481 -6.512 -22.067 1.00 84.50 122 SER A CA 1
ATOM 905 C C . SER A 1 122 ? -2.630 -5.882 -20.969 1.00 84.50 122 SER A C 1
ATOM 907 O O . SER A 1 122 ? -2.977 -5.928 -19.786 1.00 84.50 122 SER A O 1
ATOM 909 N N . PHE A 1 123 ? -1.539 -5.221 -21.367 1.00 86.38 123 PHE A N 1
ATOM 910 C CA . PHE A 1 123 ? -0.684 -4.484 -20.433 1.00 86.38 123 PHE A CA 1
ATOM 911 C C . PHE A 1 123 ? -1.450 -3.388 -19.684 1.00 86.38 123 PHE A C 1
ATOM 913 O O . PHE A 1 123 ? -1.229 -3.187 -18.495 1.00 86.38 123 PHE A O 1
ATOM 920 N N . GLY A 1 124 ? -2.386 -2.711 -20.358 1.00 86.56 124 GLY A N 1
ATOM 921 C CA . GLY A 1 124 ? -3.215 -1.681 -19.733 1.00 86.56 124 GLY A CA 1
ATOM 922 C C . GLY A 1 124 ? -4.071 -2.225 -18.588 1.00 86.56 124 GLY A C 1
ATOM 923 O O . GLY A 1 124 ? -4.115 -1.607 -17.528 1.00 86.56 124 GLY A O 1
ATOM 924 N N . GLN A 1 125 ? -4.693 -3.395 -18.772 1.00 88.56 125 GLN A N 1
ATOM 925 C CA . GLN A 1 125 ? -5.481 -4.029 -17.712 1.00 88.56 125 GLN A CA 1
ATOM 926 C C . GLN A 1 125 ? -4.591 -4.496 -16.557 1.00 88.56 125 GLN A C 1
ATOM 928 O O . GLN A 1 125 ? -4.898 -4.209 -15.407 1.00 88.56 125 GLN A O 1
ATOM 933 N N . ALA A 1 126 ? -3.452 -5.130 -16.854 1.00 89.81 126 ALA A N 1
ATOM 934 C CA . ALA A 1 126 ? -2.517 -5.582 -15.823 1.00 89.81 126 ALA A CA 1
ATOM 935 C C . ALA A 1 126 ? -1.981 -4.410 -14.982 1.00 89.81 126 ALA A C 1
ATOM 937 O O . ALA A 1 126 ? -1.838 -4.519 -13.763 1.00 89.81 126 ALA A O 1
ATOM 938 N N . LEU A 1 127 ? -1.715 -3.270 -15.629 1.00 89.69 127 LEU A N 1
ATOM 939 C CA . LEU A 1 127 ? -1.303 -2.038 -14.964 1.00 89.69 127 LEU A CA 1
ATOM 940 C C . LEU A 1 127 ? -2.409 -1.492 -14.051 1.00 89.69 127 LEU A C 1
ATOM 942 O O . LEU A 1 127 ? -2.126 -1.148 -12.904 1.00 89.69 127 LEU A O 1
ATOM 946 N N . GLN A 1 128 ? -3.653 -1.462 -14.534 1.00 88.06 128 GLN A N 1
ATOM 947 C CA . GLN A 1 128 ? -4.812 -1.020 -13.756 1.00 88.06 128 GLN A CA 1
ATOM 948 C C . GLN A 1 128 ? -5.055 -1.922 -12.538 1.00 88.06 128 GLN A C 1
ATOM 950 O O . GLN A 1 128 ? -5.192 -1.419 -11.426 1.00 88.06 128 GLN A O 1
ATOM 955 N N . ASP A 1 129 ? -5.025 -3.244 -12.715 1.00 87.94 129 ASP A N 1
ATOM 956 C CA . ASP A 1 129 ? -5.209 -4.212 -11.628 1.00 87.94 129 ASP A CA 1
ATOM 957 C C . ASP A 1 129 ? -4.136 -4.046 -10.548 1.00 87.94 129 ASP A C 1
ATOM 959 O O . ASP A 1 129 ? -4.420 -4.090 -9.349 1.00 87.94 129 ASP A O 1
ATOM 963 N N . ALA A 1 130 ? -2.891 -3.801 -10.964 1.00 86.81 130 ALA A N 1
ATOM 964 C CA . ALA A 1 130 ? -1.801 -3.546 -10.040 1.00 86.81 130 ALA A CA 1
ATOM 965 C C . ALA A 1 130 ? -1.984 -2.218 -9.289 1.00 86.81 130 ALA A C 1
ATOM 967 O O . ALA A 1 130 ? -1.753 -2.174 -8.077 1.00 86.81 130 ALA A O 1
ATOM 968 N N . GLN A 1 131 ? -2.439 -1.159 -9.970 1.00 83.25 131 GLN A N 1
ATOM 969 C CA . GLN A 1 131 ? -2.796 0.124 -9.354 1.00 83.25 131 GLN A CA 1
ATOM 970 C C . GLN A 1 131 ? -3.952 -0.016 -8.350 1.00 83.25 131 GL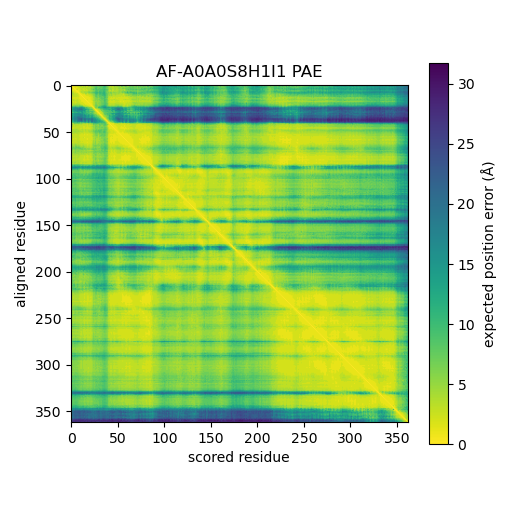N A C 1
ATOM 972 O O . GLN A 1 131 ? -3.850 0.494 -7.233 1.00 83.25 131 GLN A O 1
ATOM 977 N N . ASP A 1 132 ? -4.999 -0.770 -8.685 1.00 79.81 132 ASP A N 1
ATOM 978 C CA . ASP A 1 132 ? -6.138 -1.042 -7.800 1.00 79.81 132 ASP A CA 1
ATOM 979 C 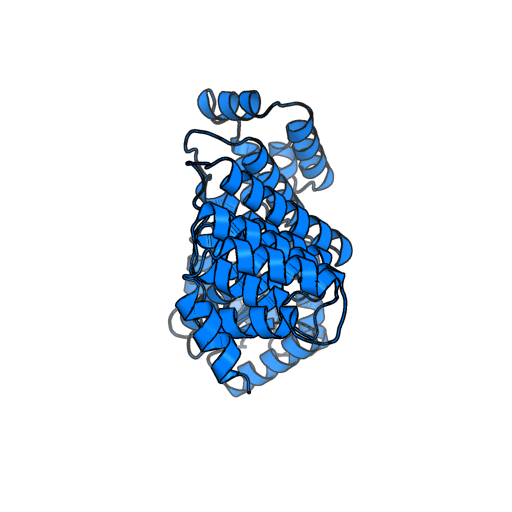C . ASP A 1 132 ? -5.758 -1.912 -6.595 1.00 79.81 132 ASP A C 1
ATOM 981 O O . ASP A 1 132 ? -6.211 -1.663 -5.475 1.00 79.81 132 ASP A O 1
ATOM 985 N N . ALA A 1 133 ? -4.846 -2.868 -6.785 1.00 73.94 133 ALA A N 1
ATOM 986 C CA . ALA A 1 133 ? -4.210 -3.641 -5.717 1.00 73.94 133 ALA A CA 1
ATOM 987 C C . ALA A 1 133 ? -3.100 -2.858 -4.981 1.00 73.94 133 ALA A C 1
ATOM 989 O O . ALA A 1 133 ? -2.282 -3.441 -4.249 1.00 73.94 133 ALA A O 1
ATOM 990 N N . GLY A 1 134 ? -3.064 -1.543 -5.209 1.00 67.25 134 GLY A N 1
ATOM 991 C CA . GLY A 1 134 ? -2.396 -0.518 -4.431 1.00 67.25 134 GLY A CA 1
ATOM 992 C C . GLY A 1 134 ? -1.225 0.190 -5.129 1.00 67.25 134 GLY A C 1
ATOM 993 O O . GLY A 1 134 ? -0.676 1.126 -4.559 1.00 67.25 134 GLY A O 1
ATOM 994 N N . GLY A 1 135 ? -0.789 -0.227 -6.317 1.00 77.56 135 GLY A N 1
ATOM 995 C CA . GLY A 1 135 ? 0.306 0.414 -7.060 1.00 77.56 135 GLY A CA 1
ATOM 996 C C . GLY A 1 135 ? 1.382 -0.551 -7.564 1.00 77.56 135 GLY A C 1
ATOM 997 O O . GLY A 1 135 ? 1.364 -1.750 -7.271 1.00 77.56 135 GLY A O 1
ATOM 998 N N . VAL A 1 136 ? 2.354 -0.002 -8.292 1.00 86.69 136 VAL A N 1
ATOM 999 C CA . VAL A 1 136 ? 3.339 -0.762 -9.081 1.00 86.69 136 VAL A CA 1
ATOM 1000 C C . VAL A 1 136 ? 4.758 -0.336 -8.732 1.00 86.69 136 VAL A C 1
ATOM 1002 O O . VAL A 1 136 ? 5.019 0.856 -8.598 1.00 86.69 136 VAL A O 1
ATOM 1005 N N . ASP A 1 137 ? 5.661 -1.308 -8.605 1.00 87.25 137 ASP A N 1
ATOM 1006 C CA . ASP A 1 137 ? 7.082 -1.078 -8.333 1.00 87.25 137 ASP A CA 1
ATOM 1007 C C . ASP A 1 137 ? 7.953 -1.213 -9.588 1.00 87.25 137 ASP A C 1
ATOM 1009 O O . ASP A 1 137 ? 8.956 -0.512 -9.704 1.00 87.25 137 ASP A O 1
ATOM 1013 N N . VAL A 1 138 ? 7.581 -2.097 -10.521 1.00 91.38 138 VAL A N 1
ATOM 1014 C CA . VAL A 1 138 ? 8.284 -2.313 -11.796 1.00 91.38 138 VAL A CA 1
ATOM 1015 C C . VAL A 1 138 ? 7.350 -2.925 -12.846 1.00 91.38 138 VAL A C 1
ATOM 1017 O O . VAL A 1 138 ? 6.473 -3.729 -12.520 1.00 91.38 138 VAL A O 1
ATOM 1020 N N . CYS A 1 139 ? 7.565 -2.587 -14.119 1.00 93.75 139 CYS A N 1
ATOM 1021 C CA . CYS A 1 139 ? 6.924 -3.258 -15.252 1.00 93.75 139 CYS A CA 1
ATOM 1022 C C . CYS A 1 139 ? 7.916 -4.148 -16.005 1.00 93.75 139 CYS A C 1
ATOM 1024 O O . CYS A 1 139 ? 8.990 -3.693 -16.374 1.00 93.75 139 CYS A O 1
ATOM 1026 N N . PHE A 1 140 ? 7.530 -5.381 -16.306 1.00 94.06 140 PHE A N 1
ATOM 1027 C CA . PHE A 1 140 ? 8.199 -6.267 -17.252 1.00 94.06 140 PHE A CA 1
ATOM 1028 C C . PHE A 1 140 ? 7.360 -6.291 -18.524 1.00 94.06 140 PHE A C 1
ATOM 1030 O O . PHE A 1 140 ? 6.198 -6.694 -18.491 1.00 94.06 140 PHE A O 1
ATOM 1037 N N . ILE A 1 141 ? 7.918 -5.810 -19.632 1.00 92.75 141 ILE A N 1
ATOM 1038 C CA . ILE A 1 141 ? 7.187 -5.645 -20.889 1.00 92.75 141 ILE A CA 1
ATOM 1039 C C . ILE A 1 141 ? 7.953 -6.360 -21.992 1.00 92.75 141 ILE A C 1
ATOM 1041 O O . ILE A 1 141 ? 9.114 -6.049 -22.260 1.00 92.75 141 ILE A O 1
ATOM 1045 N N . ALA A 1 142 ? 7.297 -7.310 -22.644 1.00 90.44 142 ALA A N 1
ATOM 1046 C CA . ALA A 1 142 ? 7.820 -7.940 -23.837 1.00 90.44 142 ALA A CA 1
ATOM 1047 C C . ALA A 1 142 ? 7.890 -6.947 -24.993 1.00 90.44 142 ALA A C 1
ATOM 1049 O O . ALA A 1 142 ? 6.975 -6.160 -25.229 1.00 90.44 142 ALA A O 1
ATOM 1050 N N . THR A 1 143 ? 9.008 -6.988 -25.710 1.00 87.81 143 THR A N 1
ATOM 1051 C CA . THR A 1 143 ? 9.267 -6.093 -26.848 1.00 87.81 143 THR A CA 1
ATOM 1052 C C . THR A 1 143 ? 8.216 -6.245 -27.953 1.00 87.81 143 THR A C 1
ATOM 1054 O O . THR A 1 143 ? 7.705 -5.240 -28.435 1.00 87.81 143 THR A O 1
ATOM 1057 N N . ASN A 1 144 ? 7.766 -7.477 -28.205 1.00 85.75 144 ASN A N 1
ATOM 1058 C CA . ASN A 1 144 ? 6.764 -7.831 -29.215 1.00 85.75 144 ASN A CA 1
ATOM 1059 C C . ASN A 1 144 ? 5.299 -7.598 -28.790 1.00 85.75 144 ASN A C 1
ATOM 1061 O O . ASN A 1 144 ? 4.386 -8.128 -29.430 1.00 85.75 144 ASN A O 1
ATOM 1065 N N . ILE A 1 145 ? 5.041 -6.877 -27.694 1.00 83.12 145 ILE A N 1
ATOM 1066 C CA . ILE A 1 145 ? 3.672 -6.621 -27.237 1.00 83.12 145 ILE A CA 1
ATOM 1067 C C . ILE A 1 145 ? 2.869 -5.844 -28.290 1.00 83.12 145 ILE A C 1
ATOM 1069 O O . ILE A 1 145 ? 3.349 -4.872 -28.873 1.00 83.12 145 ILE A O 1
ATOM 1073 N N . ALA A 1 146 ? 1.624 -6.265 -28.519 1.00 71.44 146 ALA A N 1
ATOM 1074 C CA . ALA A 1 146 ? 0.702 -5.612 -29.440 1.00 71.44 146 ALA A CA 1
ATOM 1075 C C . ALA A 1 146 ? -0.410 -4.883 -28.666 1.00 71.44 146 ALA A C 1
ATOM 1077 O O . ALA A 1 146 ? -1.106 -5.486 -27.856 1.00 71.44 146 ALA A O 1
ATOM 1078 N N . GLY A 1 147 ? -0.594 -3.590 -28.955 1.00 65.06 147 GLY A N 1
ATOM 1079 C CA . GLY A 1 147 ? -1.718 -2.781 -28.466 1.00 65.06 147 GLY A CA 1
ATOM 1080 C C . GLY A 1 147 ? -1.668 -2.379 -26.980 1.00 65.06 147 GLY A C 1
ATOM 1081 O O . GLY A 1 147 ? -2.382 -2.973 -26.173 1.00 65.06 147 GLY A O 1
ATOM 1082 N N . PRO A 1 148 ? -0.944 -1.304 -26.600 1.00 75.19 148 PRO A N 1
ATOM 1083 C CA . PRO A 1 148 ? 0.012 -0.516 -27.389 1.00 75.19 148 PRO A CA 1
ATOM 1084 C C . PRO A 1 148 ? 1.331 -1.273 -27.628 1.00 75.19 148 PRO A C 1
ATOM 1086 O O . PRO A 1 148 ? 1.653 -2.196 -26.890 1.00 75.19 148 PRO A O 1
ATOM 1089 N N . GLY A 1 149 ? 2.097 -0.884 -28.656 1.00 84.25 149 GLY A N 1
ATOM 1090 C CA . GLY A 1 149 ? 3.444 -1.432 -28.887 1.00 84.25 149 GLY A CA 1
ATOM 1091 C C . GLY A 1 149 ? 4.424 -1.063 -27.767 1.00 84.25 149 GLY A C 1
ATOM 1092 O O . GLY A 1 149 ? 4.202 -0.077 -27.064 1.00 84.25 149 GLY A O 1
ATOM 1093 N N . PHE A 1 150 ? 5.529 -1.803 -27.617 1.00 87.12 150 PHE A N 1
ATOM 1094 C CA . PHE A 1 150 ? 6.488 -1.612 -26.514 1.00 87.12 150 PHE A CA 1
ATOM 1095 C C . PHE A 1 150 ? 6.955 -0.155 -26.344 1.00 87.12 150 PHE A C 1
ATOM 1097 O O . PHE A 1 150 ? 6.874 0.395 -25.245 1.00 87.12 150 PHE A O 1
ATOM 1104 N N . LYS A 1 151 ? 7.377 0.507 -27.432 1.00 88.31 151 LYS A N 1
ATOM 1105 C CA . LYS A 1 151 ? 7.827 1.912 -27.383 1.00 88.31 151 LYS A CA 1
ATOM 1106 C C . LYS A 1 151 ? 6.743 2.842 -26.844 1.00 88.31 151 LYS A C 1
ATOM 1108 O O . LYS A 1 151 ? 7.011 3.678 -25.989 1.00 88.31 151 LYS A O 1
ATOM 1113 N N . GLU A 1 152 ? 5.521 2.663 -27.331 1.00 88.62 152 GLU A N 1
ATOM 1114 C CA . GLU A 1 152 ? 4.371 3.477 -26.949 1.00 88.62 152 GLU A CA 1
ATOM 1115 C C . GLU A 1 152 ? 3.974 3.230 -25.490 1.00 88.62 152 GLU A C 1
ATOM 1117 O O . GLU A 1 152 ? 3.669 4.172 -24.762 1.00 88.62 152 GLU A O 1
ATOM 1122 N N . ALA A 1 153 ? 4.052 1.979 -25.025 1.00 88.12 153 ALA A N 1
ATOM 1123 C CA . ALA A 1 153 ? 3.839 1.643 -23.622 1.00 88.12 153 ALA A CA 1
ATOM 1124 C C . ALA A 1 153 ? 4.848 2.367 -22.714 1.00 88.12 153 ALA A C 1
ATOM 1126 O O . ALA A 1 153 ? 4.449 2.988 -21.728 1.00 88.12 153 ALA A O 1
ATOM 1127 N N . VAL A 1 154 ? 6.139 2.353 -23.069 1.00 90.75 154 VAL A N 1
ATOM 1128 C CA . VAL A 1 154 ? 7.183 3.058 -22.306 1.00 90.75 154 VAL A CA 1
ATOM 1129 C C . VAL A 1 154 ? 6.969 4.572 -22.340 1.00 90.75 154 VAL A C 1
ATOM 1131 O O . VAL A 1 154 ? 6.991 5.206 -21.288 1.00 90.75 154 VAL A O 1
ATOM 1134 N N . ILE A 1 155 ? 6.703 5.164 -23.508 1.00 90.31 155 ILE A N 1
ATOM 1135 C CA . ILE A 1 155 ? 6.433 6.609 -23.632 1.00 90.31 155 ILE A CA 1
ATOM 1136 C C . ILE A 1 155 ? 5.228 7.012 -22.776 1.00 90.31 155 ILE A C 1
ATOM 1138 O O . ILE A 1 155 ? 5.283 8.017 -22.062 1.00 90.31 155 ILE A O 1
ATOM 1142 N N . ARG A 1 156 ? 4.162 6.206 -22.781 1.00 89.94 156 ARG A N 1
ATOM 1143 C CA . ARG A 1 156 ? 2.972 6.438 -21.960 1.00 89.94 156 ARG A CA 1
ATOM 1144 C C . ARG A 1 156 ? 3.294 6.420 -20.467 1.00 89.94 156 ARG A C 1
ATOM 1146 O O . ARG A 1 156 ? 2.897 7.349 -19.769 1.00 89.94 156 ARG A O 1
ATOM 1153 N N . LEU A 1 157 ? 4.065 5.437 -19.994 1.00 90.62 157 LEU A N 1
ATOM 1154 C CA . LEU A 1 157 ? 4.538 5.399 -18.603 1.00 90.62 157 LEU A CA 1
ATOM 1155 C C . LEU A 1 157 ? 5.366 6.640 -18.248 1.00 90.62 157 LEU A C 1
ATOM 1157 O O . LEU A 1 157 ? 5.214 7.183 -17.159 1.00 90.62 157 LEU A O 1
ATOM 1161 N N . ARG A 1 158 ? 6.221 7.116 -19.163 1.00 90.19 158 ARG A N 1
ATOM 1162 C CA . ARG A 1 158 ? 7.047 8.320 -18.954 1.00 90.19 158 ARG A CA 1
ATOM 1163 C C . ARG A 1 158 ? 6.248 9.621 -18.958 1.00 90.19 158 ARG A C 1
ATOM 1165 O O . ARG A 1 158 ? 6.652 10.571 -18.294 1.00 90.19 158 ARG A O 1
ATOM 1172 N N . THR A 1 159 ? 5.128 9.655 -19.676 1.00 89.44 159 THR A N 1
ATOM 1173 C CA . THR A 1 159 ? 4.234 10.821 -19.758 1.00 89.44 159 THR A CA 1
ATOM 1174 C C . THR A 1 159 ? 3.3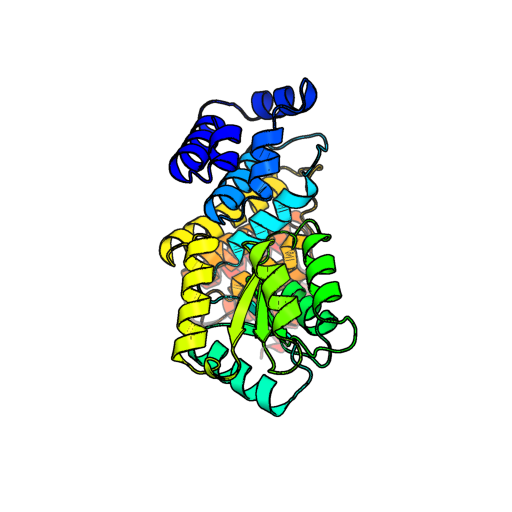14 10.925 -18.538 1.00 89.44 159 THR A C 1
ATOM 1176 O O . THR A 1 159 ? 2.889 12.018 -18.169 1.00 89.44 159 THR A O 1
ATOM 1179 N N . GLU A 1 160 ? 3.013 9.803 -17.884 1.00 86.62 160 GLU A N 1
ATOM 1180 C CA . GLU A 1 160 ? 2.200 9.779 -16.673 1.00 86.62 160 GLU A CA 1
ATOM 1181 C C . GLU A 1 160 ? 3.014 10.230 -15.453 1.00 86.62 160 GLU A C 1
ATOM 1183 O O . GLU A 1 160 ? 3.985 9.592 -15.063 1.00 86.62 160 GLU A O 1
ATOM 1188 N N . GLU A 1 161 ? 2.614 11.325 -14.805 1.00 81.75 161 GLU A N 1
ATOM 1189 C CA . GLU A 1 161 ? 3.422 11.985 -13.768 1.00 81.75 161 GLU A CA 1
ATOM 1190 C C . GLU A 1 161 ? 3.784 11.053 -12.594 1.00 81.75 161 GLU A C 1
ATOM 1192 O O . GLU A 1 161 ? 4.925 11.048 -12.129 1.00 81.75 161 GLU A O 1
ATOM 1197 N N . ILE A 1 162 ? 2.850 10.189 -12.176 1.00 82.44 162 ILE A N 1
ATOM 1198 C CA . ILE A 1 162 ? 3.049 9.236 -11.073 1.00 82.44 162 ILE A CA 1
ATOM 1199 C C . ILE A 1 162 ? 3.976 8.079 -11.482 1.00 82.44 162 ILE A C 1
ATOM 1201 O O . ILE A 1 162 ? 4.814 7.661 -10.673 1.00 82.44 162 ILE A O 1
ATOM 1205 N N . LEU A 1 163 ? 3.857 7.586 -12.719 1.00 86.62 163 LEU A N 1
ATOM 1206 C CA . LEU A 1 163 ? 4.608 6.432 -13.235 1.00 86.62 163 LEU A CA 1
ATOM 1207 C C . LEU A 1 163 ? 5.871 6.817 -14.014 1.00 86.62 163 LEU A C 1
ATOM 1209 O O . LEU A 1 163 ? 6.643 5.943 -14.404 1.00 86.62 163 LEU A O 1
ATOM 1213 N N . SER A 1 164 ? 6.133 8.113 -14.188 1.00 86.44 164 SER A N 1
ATOM 1214 C CA . SER A 1 164 ? 7.255 8.634 -14.977 1.00 86.44 164 SER A CA 1
ATOM 1215 C C . SER A 1 164 ? 8.616 8.097 -14.532 1.00 86.44 164 SER A C 1
ATOM 1217 O O . SER A 1 164 ? 9.555 8.012 -15.323 1.00 86.44 164 SER A O 1
ATOM 1219 N N . ARG A 1 165 ? 8.713 7.689 -13.263 1.00 85.75 165 ARG A N 1
ATOM 1220 C CA . ARG A 1 165 ? 9.908 7.121 -12.634 1.00 85.75 165 ARG A CA 1
ATOM 1221 C C . ARG A 1 165 ? 9.831 5.621 -12.361 1.00 85.75 165 ARG A C 1
ATOM 1223 O O . ARG A 1 165 ? 10.688 5.096 -11.658 1.00 85.75 165 ARG A O 1
ATOM 1230 N N . LEU A 1 166 ? 8.821 4.938 -12.891 1.00 88.94 166 LEU A N 1
ATOM 1231 C CA . LEU A 1 166 ? 8.663 3.498 -12.746 1.00 88.94 166 LEU A CA 1
ATOM 1232 C C . LEU A 1 166 ? 9.742 2.768 -13.567 1.00 88.94 166 LEU A C 1
ATOM 1234 O O . LEU A 1 166 ? 9.792 2.961 -14.788 1.00 88.94 166 LEU A O 1
ATOM 1238 N N . PRO A 1 167 ? 10.592 1.933 -12.946 1.00 91.75 167 PRO A N 1
ATOM 1239 C CA . PRO A 1 167 ? 11.507 1.067 -13.674 1.00 91.75 167 PRO A CA 1
ATOM 1240 C C . PRO A 1 167 ? 10.753 0.149 -14.638 1.00 91.75 167 PRO A C 1
ATOM 1242 O O . PRO A 1 167 ? 9.692 -0.392 -14.312 1.00 91.75 167 PRO A O 1
ATOM 1245 N N . VAL A 1 168 ? 11.318 -0.036 -15.825 1.00 94.19 168 VAL A N 1
ATOM 1246 C CA . VAL A 1 168 ? 10.792 -0.934 -16.851 1.00 94.19 168 VAL A CA 1
ATOM 1247 C C . VAL A 1 168 ? 11.883 -1.925 -17.230 1.00 94.19 168 VAL A C 1
ATOM 1249 O O . VAL A 1 168 ? 13.030 -1.545 -17.440 1.00 94.19 168 VAL A O 1
ATOM 1252 N N . VAL A 1 169 ? 11.523 -3.197 -17.335 1.00 93.88 169 VAL A N 1
ATOM 1253 C CA . VAL A 1 169 ? 12.367 -4.265 -17.862 1.00 93.88 169 VAL A CA 1
ATOM 1254 C C . VAL A 1 169 ? 11.805 -4.676 -19.211 1.00 93.88 169 VAL A C 1
ATOM 1256 O O . VAL A 1 169 ? 10.689 -5.188 -19.295 1.00 93.88 169 VAL A O 1
ATOM 1259 N N . ALA A 1 170 ? 12.570 -4.452 -20.273 1.00 92.25 170 ALA A N 1
ATOM 1260 C CA . ALA A 1 170 ? 12.242 -4.963 -21.591 1.00 92.25 170 ALA A CA 1
ATOM 1261 C C . ALA A 1 170 ? 12.643 -6.438 -21.676 1.00 92.25 170 ALA A C 1
ATOM 1263 O O . ALA A 1 170 ? 13.833 -6.758 -21.603 1.00 92.25 170 ALA A O 1
ATOM 1264 N N . LEU A 1 171 ? 11.665 -7.322 -21.870 1.00 90.00 171 LEU A N 1
ATOM 1265 C CA . LEU A 1 171 ? 11.920 -8.714 -22.237 1.00 90.00 171 LEU A CA 1
ATOM 1266 C C . LEU A 1 171 ? 12.219 -8.737 -23.739 1.00 90.00 171 LEU A C 1
ATOM 1268 O O . LEU A 1 171 ? 11.328 -8.589 -24.588 1.00 90.00 171 LEU A O 1
ATOM 1272 N N . ALA A 1 172 ? 13.505 -8.807 -24.063 1.00 84.19 172 ALA A N 1
ATOM 1273 C CA . ALA A 1 172 ? 13.984 -8.608 -25.416 1.00 84.19 172 ALA A CA 1
ATOM 1274 C C . ALA A 1 172 ? 13.849 -9.901 -26.229 1.00 84.19 172 ALA A C 1
ATOM 1276 O O . ALA A 1 172 ? 14.524 -10.887 -25.942 1.00 84.19 172 ALA A O 1
ATOM 1277 N N . ARG A 1 173 ? 13.000 -9.875 -27.262 1.00 81.56 173 ARG A N 1
ATOM 1278 C CA . ARG A 1 173 ? 12.840 -10.960 -28.236 1.00 81.56 173 ARG A CA 1
ATOM 1279 C C . ARG A 1 173 ? 13.773 -10.710 -29.420 1.00 81.56 173 ARG A C 1
ATOM 1281 O O . ARG A 1 173 ? 13.992 -9.561 -29.815 1.00 81.56 173 ARG A O 1
ATOM 1288 N N . LEU A 1 174 ? 14.329 -11.780 -29.991 1.00 65.94 174 LEU A N 1
ATOM 1289 C CA . LEU A 1 174 ? 15.414 -11.729 -30.989 1.00 65.94 174 LEU A CA 1
ATOM 1290 C C . LEU A 1 174 ? 15.177 -10.743 -32.154 1.00 65.94 174 LEU A C 1
ATOM 1292 O O . LEU A 1 174 ? 16.129 -10.111 -32.606 1.00 65.94 174 LEU A O 1
ATOM 1296 N N . ALA A 1 175 ? 13.931 -10.554 -32.598 1.00 60.69 175 ALA A N 1
ATOM 1297 C CA . ALA A 1 175 ? 13.587 -9.687 -33.731 1.00 60.69 175 ALA A CA 1
ATOM 1298 C C . ALA A 1 175 ? 13.553 -8.172 -33.421 1.00 60.69 175 ALA A C 1
ATOM 1300 O O . ALA A 1 175 ? 13.662 -7.373 -34.347 1.00 60.69 175 ALA A O 1
ATOM 1301 N N . GLU A 1 176 ? 13.428 -7.758 -32.152 1.00 64.38 176 GLU A N 1
ATOM 1302 C CA . GLU A 1 176 ? 13.142 -6.357 -31.763 1.00 64.38 176 GLU A CA 1
ATOM 1303 C C . GLU A 1 176 ? 14.129 -5.795 -30.716 1.00 64.38 176 GLU A C 1
ATOM 1305 O O . GLU A 1 176 ? 13.896 -4.779 -30.057 1.00 64.38 176 GLU A O 1
ATOM 1310 N N . THR A 1 177 ? 15.290 -6.439 -30.578 1.00 67.31 177 THR A N 1
ATOM 1311 C CA . THR A 1 177 ? 16.342 -6.072 -29.615 1.00 67.31 177 THR A CA 1
ATOM 1312 C C . THR A 1 177 ? 17.019 -4.729 -29.903 1.00 67.31 177 THR A C 1
ATOM 1314 O O . THR A 1 177 ? 17.518 -4.101 -28.969 1.00 67.31 177 THR A O 1
ATOM 1317 N N . SER A 1 178 ? 17.078 -4.268 -31.158 1.00 75.06 178 SER A N 1
ATOM 1318 C CA . SER A 1 178 ? 17.788 -3.027 -31.520 1.00 75.06 178 SER A CA 1
ATOM 1319 C C . SER A 1 178 ? 17.123 -1.785 -30.931 1.00 75.06 178 SER A C 1
ATOM 1321 O O . SER A 1 178 ? 17.790 -0.926 -30.361 1.00 75.06 178 SER A O 1
ATOM 1323 N N . ASP A 1 179 ? 15.800 -1.727 -31.012 1.00 76.62 179 ASP A N 1
ATOM 1324 C CA . ASP A 1 179 ? 15.012 -0.572 -30.602 1.00 76.62 179 ASP A CA 1
ATOM 1325 C C . ASP A 1 179 ? 14.967 -0.413 -29.082 1.00 76.62 179 ASP A C 1
ATOM 1327 O O . ASP A 1 179 ? 15.169 0.684 -28.560 1.00 76.62 179 ASP A O 1
ATOM 1331 N N . ALA A 1 180 ? 14.773 -1.521 -28.363 1.00 79.69 180 ALA A N 1
ATOM 1332 C CA . ALA A 1 180 ? 14.836 -1.526 -26.907 1.00 79.69 180 ALA A CA 1
ATOM 1333 C C . ALA A 1 180 ? 16.237 -1.133 -26.404 1.00 79.69 180 ALA A C 1
ATOM 1335 O O . ALA A 1 180 ? 16.352 -0.395 -25.426 1.00 79.69 180 ALA A O 1
ATOM 1336 N N . ARG A 1 181 ? 17.305 -1.556 -27.102 1.00 83.94 181 ARG A N 1
ATOM 1337 C CA . ARG A 1 181 ? 18.689 -1.167 -26.779 1.00 83.94 181 ARG A CA 1
ATOM 1338 C C . ARG A 1 181 ? 18.943 0.323 -26.931 1.00 83.94 181 ARG A C 1
ATOM 1340 O O . ARG A 1 181 ? 19.572 0.902 -26.052 1.00 83.94 181 ARG A O 1
ATOM 1347 N N . GLU A 1 182 ? 18.466 0.949 -28.002 1.00 85.06 182 GLU A N 1
ATOM 1348 C CA . GLU A 1 182 ? 18.621 2.400 -28.168 1.00 85.06 182 GLU A CA 1
ATOM 1349 C C . GLU A 1 182 ? 17.841 3.185 -27.104 1.00 85.06 182 GLU A C 1
ATOM 1351 O O . GLU A 1 182 ? 18.358 4.150 -26.536 1.00 85.06 182 GLU A O 1
ATOM 1356 N N . MET A 1 183 ? 16.634 2.731 -26.751 1.00 85.12 183 MET A N 1
ATOM 1357 C CA . MET A 1 183 ? 15.867 3.351 -25.668 1.00 85.12 183 MET A CA 1
ATOM 1358 C C . MET A 1 183 ? 16.563 3.207 -24.311 1.00 85.12 183 MET A C 1
ATOM 1360 O O . MET A 1 183 ? 16.657 4.189 -23.581 1.00 85.12 183 MET A O 1
ATOM 1364 N N . ALA A 1 184 ? 17.114 2.031 -23.995 1.00 87.12 184 ALA A N 1
ATOM 1365 C CA . ALA A 1 184 ? 17.805 1.779 -22.728 1.00 87.12 184 ALA A CA 1
ATOM 1366 C C . ALA A 1 184 ? 19.094 2.607 -22.562 1.00 87.12 184 ALA A C 1
ATOM 1368 O O . ALA A 1 184 ? 19.520 2.874 -21.443 1.00 87.12 184 ALA A O 1
ATOM 1369 N N . LYS A 1 185 ? 19.715 3.065 -23.660 1.00 87.56 185 LYS A N 1
ATOM 1370 C CA . LYS A 1 185 ? 20.838 4.020 -23.591 1.00 87.56 185 LYS A CA 1
ATOM 1371 C C . LYS A 1 185 ? 20.402 5.416 -23.148 1.00 87.56 185 LYS A C 1
ATOM 1373 O O . LYS A 1 185 ? 21.201 6.146 -22.571 1.00 87.56 185 LYS A O 1
ATOM 1378 N N . THR A 1 186 ? 19.168 5.799 -23.470 1.00 87.62 186 THR A N 1
ATOM 1379 C CA . THR A 1 186 ? 18.633 7.143 -23.203 1.00 87.62 186 THR A CA 1
ATOM 1380 C C . THR A 1 186 ? 17.851 7.191 -21.892 1.00 87.62 186 THR A C 1
ATOM 1382 O O . THR A 1 186 ? 17.850 8.212 -21.209 1.00 87.62 186 THR A O 1
ATOM 1385 N N . ASP A 1 187 ? 17.192 6.090 -21.531 1.00 88.69 187 ASP A N 1
ATOM 1386 C CA . ASP A 1 187 ? 16.374 5.971 -20.331 1.00 88.69 187 ASP A CA 1
ATOM 1387 C C . ASP A 1 187 ? 17.066 5.094 -19.271 1.00 88.69 187 ASP A C 1
ATOM 1389 O O . ASP A 1 187 ? 17.053 3.868 -19.394 1.00 88.69 187 ASP A O 1
ATOM 1393 N N . PRO A 1 188 ? 17.619 5.683 -18.193 1.00 86.88 188 PRO A N 1
ATOM 1394 C CA . PRO A 1 188 ? 18.302 4.929 -17.140 1.00 86.88 188 PRO A CA 1
ATOM 1395 C C . PRO A 1 188 ? 17.360 4.031 -16.324 1.00 86.88 188 PRO A C 1
ATOM 1397 O O . PRO A 1 188 ? 17.829 3.181 -15.572 1.00 86.88 188 PRO A O 1
ATOM 1400 N N . LEU A 1 189 ? 16.040 4.218 -16.444 1.00 89.50 189 LEU A N 1
ATOM 1401 C CA . LEU A 1 189 ? 15.026 3.389 -15.794 1.00 89.50 189 LEU A CA 1
ATOM 1402 C C . LEU A 1 189 ? 14.544 2.242 -16.689 1.00 89.50 189 LEU A C 1
ATOM 1404 O O . LEU A 1 189 ? 13.665 1.486 -16.269 1.00 89.50 189 LEU A O 1
ATOM 1408 N N . LEU A 1 190 ? 15.077 2.116 -17.908 1.00 92.56 190 LEU A N 1
ATOM 1409 C CA . LEU A 1 190 ? 14.783 1.017 -18.816 1.00 92.56 190 LEU A CA 1
ATOM 1410 C C . LEU A 1 190 ? 15.942 0.015 -18.831 1.00 92.56 190 LEU A C 1
ATOM 1412 O O . LEU A 1 190 ? 17.008 0.270 -19.386 1.00 92.56 190 LEU A O 1
ATOM 1416 N N . LEU A 1 191 ? 15.709 -1.154 -18.244 1.00 91.50 191 LEU A N 1
ATOM 1417 C CA . LEU A 1 191 ? 16.649 -2.268 -18.232 1.00 91.50 191 LEU A CA 1
ATOM 1418 C C . LEU A 1 191 ? 16.271 -3.288 -19.302 1.00 91.50 191 LEU A C 1
ATOM 1420 O O . LEU A 1 191 ? 15.104 -3.437 -19.657 1.00 91.50 191 LEU A O 1
ATOM 1424 N N . LEU A 1 192 ? 17.262 -4.019 -19.798 1.00 90.94 192 LEU A N 1
ATOM 1425 C CA . LEU A 1 192 ? 17.056 -5.090 -20.765 1.00 90.94 192 LEU A CA 1
ATOM 1426 C C . LEU A 1 192 ? 17.292 -6.431 -20.090 1.00 90.94 192 LEU A C 1
ATOM 1428 O O . LEU A 1 192 ? 18.286 -6.592 -19.382 1.00 90.94 192 LEU A O 1
ATOM 1432 N N . LEU A 1 193 ? 16.406 -7.382 -20.363 1.00 89.81 193 LEU A N 1
ATOM 1433 C CA . LEU A 1 193 ? 16.607 -8.791 -20.069 1.00 89.81 193 LEU A CA 1
ATOM 1434 C C . LEU A 1 193 ? 16.497 -9.557 -21.386 1.00 89.81 193 LEU A C 1
ATOM 1436 O O . LEU A 1 193 ? 15.447 -9.536 -22.035 1.00 89.81 193 LEU A O 1
ATOM 1440 N N . ALA A 1 194 ? 17.597 -10.172 -21.817 1.00 86.94 194 ALA A N 1
ATOM 1441 C CA . ALA A 1 194 ? 17.600 -10.971 -23.035 1.00 86.94 194 ALA A CA 1
ATOM 1442 C C . ALA A 1 194 ? 16.801 -12.268 -22.834 1.00 86.94 194 ALA A C 1
ATOM 1444 O O . ALA A 1 194 ? 16.751 -12.816 -21.734 1.00 86.94 194 ALA A O 1
ATOM 1445 N N . GLU A 1 195 ? 16.207 -12.788 -23.906 1.00 83.69 195 GLU A N 1
ATOM 1446 C CA . GLU A 1 195 ? 15.471 -14.060 -23.882 1.00 83.69 195 GLU A CA 1
ATOM 1447 C C . GLU A 1 195 ? 16.332 -15.227 -23.362 1.00 83.69 195 GLU A C 1
ATOM 1449 O O . GLU A 1 195 ? 15.872 -16.019 -22.543 1.00 83.69 195 GLU A O 1
ATOM 1454 N N . GLU A 1 196 ? 17.612 -15.265 -23.743 1.00 82.12 196 GLU A N 1
ATOM 1455 C CA . GLU A 1 196 ? 18.601 -16.248 -23.270 1.00 82.12 196 GLU A CA 1
ATOM 1456 C C . GLU A 1 196 ? 18.894 -16.127 -21.766 1.00 82.12 196 GLU A C 1
ATOM 1458 O O . GLU A 1 196 ? 19.205 -17.112 -21.108 1.00 82.12 196 GLU A O 1
ATOM 1463 N N . GLU A 1 197 ? 18.759 -14.923 -21.208 1.00 83.81 197 GLU A N 1
ATOM 1464 C CA . GLU A 1 197 ? 18.989 -14.627 -19.790 1.00 83.81 197 GLU A CA 1
ATOM 1465 C C . GLU A 1 197 ? 17.694 -14.725 -18.966 1.00 83.81 197 GLU A C 1
ATOM 1467 O O . GLU A 1 197 ? 17.711 -14.509 -17.752 1.00 83.81 197 GLU A O 1
ATOM 1472 N N . THR A 1 198 ? 16.557 -15.049 -19.599 1.00 84.62 198 THR A N 1
ATOM 1473 C CA . THR A 1 198 ? 15.244 -15.157 -18.943 1.00 84.62 198 THR A CA 1
ATOM 1474 C C . THR A 1 198 ? 15.122 -16.490 -18.191 1.00 84.62 198 THR A C 1
ATOM 1476 O O . THR A 1 198 ? 14.322 -17.384 -18.499 1.00 84.62 198 THR A O 1
ATOM 1479 N N . GLU A 1 199 ? 15.966 -16.603 -17.174 1.00 89.81 199 GLU A N 1
ATOM 1480 C CA . GLU A 1 199 ? 16.087 -17.686 -16.209 1.00 89.81 199 GLU A CA 1
ATOM 1481 C C . GLU A 1 199 ? 16.122 -17.106 -14.786 1.00 89.81 199 GLU A C 1
ATOM 1483 O O . GLU A 1 199 ? 16.176 -15.890 -14.590 1.00 89.81 199 GLU A O 1
ATOM 1488 N N . ALA A 1 200 ? 16.103 -17.969 -13.767 1.00 88.25 200 ALA A N 1
ATOM 1489 C CA . ALA A 1 200 ? 16.040 -17.536 -12.370 1.00 88.25 200 ALA A CA 1
ATOM 1490 C C . ALA A 1 200 ? 17.169 -16.559 -11.987 1.00 88.25 200 ALA A C 1
ATOM 1492 O O . ALA A 1 200 ? 16.900 -15.557 -11.327 1.00 88.25 200 ALA A O 1
ATOM 1493 N N . ALA A 1 201 ? 18.402 -16.815 -12.437 1.00 90.38 201 ALA A N 1
ATOM 1494 C CA . ALA A 1 201 ? 19.549 -15.952 -12.156 1.00 90.38 201 ALA A CA 1
ATOM 1495 C C . ALA A 1 201 ? 19.410 -14.569 -12.817 1.00 90.38 201 ALA A C 1
ATOM 1497 O O . ALA A 1 201 ? 19.540 -13.556 -12.136 1.00 90.38 201 ALA A O 1
ATOM 1498 N N . GLY A 1 202 ? 19.056 -14.512 -14.107 1.00 89.94 202 GLY A N 1
ATOM 1499 C CA . GLY A 1 202 ? 18.913 -13.239 -14.821 1.00 89.94 202 GLY A CA 1
ATOM 1500 C C . GLY A 1 202 ? 17.767 -12.378 -14.286 1.00 89.94 202 GLY A C 1
ATOM 1501 O O . GLY A 1 202 ? 17.927 -11.166 -14.124 1.00 89.94 202 GLY A O 1
ATOM 1502 N N . VAL A 1 203 ? 16.637 -12.992 -13.910 1.00 90.50 203 VAL A N 1
ATOM 1503 C CA . VAL A 1 203 ? 15.540 -12.274 -13.240 1.00 90.50 203 VAL A CA 1
ATOM 1504 C C . VAL A 1 203 ? 16.005 -11.713 -11.894 1.00 90.50 203 VAL A C 1
ATOM 1506 O O . VAL A 1 203 ? 15.775 -10.537 -11.622 1.00 90.50 203 VAL A O 1
ATOM 1509 N N . GLN A 1 204 ? 16.699 -12.502 -11.066 1.00 90.38 204 GLN A N 1
ATOM 1510 C CA . GLN A 1 204 ? 17.230 -12.019 -9.785 1.00 90.38 204 GLN A CA 1
ATOM 1511 C C . GLN A 1 204 ? 18.235 -10.873 -9.957 1.00 90.38 204 GLN A C 1
ATOM 1513 O O . GLN A 1 204 ? 18.153 -9.880 -9.231 1.00 90.38 204 GLN A O 1
ATOM 1518 N N . ASP A 1 205 ? 19.131 -10.963 -10.938 1.00 92.12 205 ASP A N 1
ATOM 1519 C CA . ASP A 1 205 ? 20.121 -9.923 -11.222 1.00 92.12 205 ASP A CA 1
ATOM 1520 C C . ASP A 1 205 ? 19.467 -8.610 -11.663 1.00 92.12 205 ASP A C 1
ATOM 1522 O O . ASP A 1 205 ? 19.856 -7.531 -11.205 1.00 92.12 205 ASP A O 1
ATOM 1526 N N . VAL A 1 206 ? 18.442 -8.674 -12.520 1.00 92.25 206 VAL A N 1
ATOM 1527 C CA . VAL A 1 206 ? 17.690 -7.481 -12.936 1.00 92.25 206 VAL A CA 1
ATOM 1528 C C . VAL A 1 206 ? 16.912 -6.885 -11.766 1.00 92.25 206 VAL A C 1
ATOM 1530 O O . VAL A 1 206 ? 16.961 -5.671 -11.567 1.00 92.25 206 VAL A O 1
ATOM 1533 N N . LEU A 1 207 ? 16.253 -7.708 -10.946 1.00 90.69 207 LEU A N 1
ATOM 1534 C CA . LEU A 1 207 ? 15.557 -7.239 -9.743 1.00 90.69 207 LEU A CA 1
ATOM 1535 C C . LEU A 1 207 ? 16.518 -6.584 -8.741 1.00 90.69 207 LEU A C 1
ATOM 1537 O O . LEU A 1 207 ? 16.177 -5.558 -8.152 1.00 90.69 207 LEU A O 1
ATOM 1541 N N . LYS A 1 208 ? 17.738 -7.111 -8.589 1.00 90.06 208 LYS A N 1
ATOM 1542 C CA . LYS A 1 208 ? 18.783 -6.494 -7.763 1.00 90.06 208 LYS A CA 1
ATOM 1543 C C . LYS A 1 208 ? 19.208 -5.129 -8.309 1.00 90.06 208 LYS A C 1
ATOM 1545 O O . LYS A 1 208 ? 19.236 -4.164 -7.548 1.00 90.06 208 LYS A O 1
ATOM 1550 N N . LYS A 1 209 ? 19.461 -5.021 -9.620 1.00 90.88 209 LYS A N 1
ATOM 1551 C CA . LYS A 1 209 ? 19.783 -3.741 -10.283 1.00 90.88 209 LYS A CA 1
ATOM 1552 C C . LYS A 1 209 ? 18.667 -2.712 -10.110 1.00 90.88 209 LYS A C 1
ATOM 1554 O O . LYS A 1 209 ? 18.944 -1.549 -9.832 1.00 90.88 209 LYS A O 1
ATOM 1559 N N . ILE A 1 210 ? 17.403 -3.131 -10.227 1.00 89.75 210 ILE A N 1
ATOM 1560 C CA . ILE A 1 210 ? 16.248 -2.268 -9.932 1.00 89.75 210 ILE A CA 1
ATOM 1561 C C . ILE A 1 210 ? 16.296 -1.816 -8.477 1.00 89.75 210 ILE A C 1
ATOM 1563 O O . ILE A 1 210 ? 16.119 -0.632 -8.200 1.00 89.75 210 ILE A O 1
ATOM 1567 N N . GLY A 1 211 ? 16.555 -2.747 -7.558 1.00 86.38 211 GLY A N 1
ATOM 1568 C CA . GLY A 1 211 ? 16.640 -2.465 -6.135 1.00 86.38 211 GLY A CA 1
ATOM 1569 C C . GLY A 1 211 ? 17.679 -1.396 -5.800 1.00 86.38 211 GLY A C 1
ATOM 1570 O O . GLY A 1 211 ? 17.380 -0.490 -5.022 1.00 86.38 211 GLY A O 1
ATOM 1571 N N . GLU A 1 212 ? 18.850 -1.460 -6.432 1.00 86.31 212 GLU A N 1
ATOM 1572 C CA . GLU A 1 212 ? 19.920 -0.460 -6.334 1.00 86.31 212 GLU A CA 1
ATOM 1573 C C . GLU A 1 212 ? 19.497 0.887 -6.945 1.00 86.31 212 GLU A C 1
ATOM 1575 O O . GLU A 1 212 ? 19.690 1.935 -6.331 1.00 86.31 212 GLU A O 1
ATOM 1580 N N . LEU A 1 213 ? 18.842 0.862 -8.110 1.00 83.88 213 LEU A N 1
ATOM 1581 C CA . LEU A 1 213 ? 18.391 2.052 -8.837 1.00 83.88 213 LEU A CA 1
ATOM 1582 C C . LEU A 1 213 ? 17.337 2.869 -8.077 1.00 83.88 213 LEU A C 1
ATOM 1584 O O . LEU A 1 213 ? 17.387 4.099 -8.073 1.00 83.88 213 LEU A O 1
ATOM 1588 N N . VAL A 1 214 ? 16.373 2.199 -7.436 1.00 81.69 214 VAL A N 1
ATOM 1589 C CA . VAL A 1 214 ? 15.308 2.870 -6.665 1.00 81.69 214 VAL A CA 1
ATOM 1590 C C . VAL A 1 214 ? 15.636 3.017 -5.181 1.00 81.69 214 VAL A C 1
ATOM 1592 O O . VAL A 1 214 ? 14.825 3.575 -4.433 1.00 81.69 214 VAL A O 1
ATOM 1595 N N . ASN A 1 215 ? 16.804 2.522 -4.756 1.00 82.38 215 ASN A N 1
ATOM 1596 C CA . ASN A 1 215 ? 17.217 2.411 -3.360 1.00 82.38 215 ASN A CA 1
ATOM 1597 C C . ASN A 1 215 ? 16.118 1.739 -2.520 1.00 82.38 215 ASN A C 1
ATOM 1599 O O . ASN A 1 215 ? 15.439 2.376 -1.703 1.00 82.38 215 ASN A O 1
ATOM 1603 N N . THR A 1 216 ? 15.900 0.450 -2.781 1.00 78.25 216 THR A N 1
ATOM 1604 C CA . THR A 1 216 ? 14.936 -0.359 -2.027 1.00 78.25 216 THR A CA 1
ATOM 1605 C C . THR A 1 216 ? 15.323 -0.368 -0.557 1.00 78.25 216 THR A C 1
ATOM 1607 O O . THR A 1 216 ? 16.470 -0.628 -0.204 1.00 78.25 216 THR A O 1
ATOM 1610 N N . LEU A 1 217 ? 14.351 -0.048 0.292 1.00 77.81 217 LEU A N 1
ATOM 1611 C CA . LEU A 1 217 ? 14.554 0.026 1.728 1.00 77.81 217 LEU A CA 1
ATOM 1612 C C . LEU A 1 217 ? 14.608 -1.386 2.326 1.00 77.81 217 LEU A C 1
ATOM 1614 O O . LEU A 1 217 ? 13.825 -2.246 1.906 1.00 77.81 217 LEU A O 1
ATOM 1618 N N . PRO A 1 218 ? 15.473 -1.627 3.324 1.00 80.00 218 PRO A N 1
ATOM 1619 C CA . PRO A 1 218 ? 15.404 -2.832 4.138 1.00 80.00 218 PRO A CA 1
ATOM 1620 C C . PRO A 1 218 ? 14.000 -3.028 4.741 1.00 80.00 218 PRO A C 1
ATOM 1622 O O . PRO A 1 218 ? 13.302 -2.042 4.988 1.00 80.00 218 PRO A O 1
ATOM 1625 N N . PRO A 1 219 ? 13.568 -4.272 5.027 1.00 76.25 219 PRO A N 1
ATOM 1626 C CA . PRO A 1 219 ? 12.216 -4.544 5.525 1.00 76.25 219 PRO A CA 1
ATOM 1627 C C . PR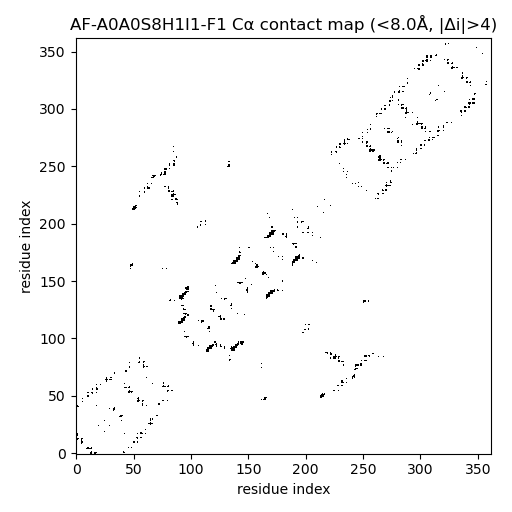O A 1 219 ? 11.821 -3.778 6.799 1.00 76.25 219 PRO A C 1
ATOM 1629 O O . PRO A 1 219 ? 10.655 -3.404 6.941 1.00 76.25 219 PRO A O 1
ATOM 1632 N N . GLU A 1 220 ? 12.776 -3.541 7.704 1.00 79.19 220 GLU A N 1
ATOM 1633 C CA . GLU A 1 220 ? 12.565 -2.770 8.937 1.00 79.19 220 GLU A CA 1
ATOM 1634 C C . GLU A 1 220 ? 12.314 -1.289 8.629 1.00 79.19 220 GLU A C 1
ATOM 1636 O O . GLU A 1 220 ? 11.264 -0.758 8.978 1.00 79.19 220 GLU A O 1
ATOM 1641 N N . GLU A 1 221 ? 13.197 -0.650 7.855 1.00 85.69 221 GLU A N 1
ATOM 1642 C CA . GLU A 1 221 ? 13.008 0.741 7.420 1.00 85.69 221 GLU A CA 1
ATOM 1643 C C . GLU A 1 221 ? 11.720 0.919 6.604 1.00 85.69 221 GLU A C 1
ATOM 1645 O O . GLU A 1 221 ? 11.028 1.929 6.724 1.00 85.69 221 GLU A O 1
ATOM 1650 N N . ALA A 1 222 ? 11.360 -0.069 5.781 1.00 85.88 222 ALA A N 1
ATOM 1651 C CA . ALA A 1 222 ? 10.104 -0.068 5.042 1.00 85.88 222 ALA A CA 1
ATOM 1652 C C . ALA A 1 222 ? 8.880 -0.068 5.974 1.00 85.88 222 ALA A C 1
ATOM 1654 O O . ALA A 1 222 ? 7.884 0.586 5.664 1.00 85.88 222 ALA A O 1
ATOM 1655 N N . ALA A 1 223 ? 8.944 -0.776 7.108 1.00 89.50 223 ALA A N 1
ATOM 1656 C CA . ALA A 1 223 ? 7.879 -0.778 8.109 1.00 89.50 223 ALA A CA 1
ATOM 1657 C C . ALA A 1 223 ? 7.754 0.594 8.780 1.00 89.50 223 ALA A C 1
ATOM 1659 O O . ALA A 1 223 ? 6.653 1.140 8.858 1.00 89.50 223 ALA A O 1
ATOM 1660 N N . ASP A 1 224 ? 8.882 1.185 9.177 1.00 92.44 224 ASP A N 1
ATOM 1661 C CA . ASP A 1 224 ? 8.917 2.520 9.776 1.00 92.44 224 ASP A CA 1
ATOM 1662 C C . ASP A 1 224 ? 8.335 3.573 8.829 1.00 92.44 224 ASP A C 1
ATOM 1664 O O . ASP A 1 224 ? 7.522 4.409 9.230 1.00 92.44 224 ASP A O 1
ATOM 1668 N N . TRP A 1 225 ? 8.692 3.512 7.544 1.00 92.50 225 TRP A N 1
ATOM 1669 C CA . TRP A 1 225 ? 8.139 4.411 6.534 1.00 92.50 225 TRP A CA 1
ATOM 1670 C C . TRP A 1 225 ? 6.647 4.201 6.295 1.00 92.50 225 TRP A C 1
ATOM 1672 O O . TRP A 1 225 ? 5.924 5.188 6.145 1.00 92.50 225 TRP A O 1
ATOM 1682 N N . ALA A 1 226 ? 6.164 2.958 6.309 1.00 93.94 226 ALA A N 1
ATOM 1683 C CA . ALA A 1 226 ? 4.737 2.675 6.202 1.00 93.94 226 ALA A CA 1
ATOM 1684 C C . ALA A 1 226 ? 3.952 3.270 7.384 1.00 93.94 226 ALA A C 1
ATOM 1686 O O . ALA A 1 226 ? 2.928 3.926 7.177 1.00 93.94 226 ALA A O 1
ATOM 1687 N N . ILE A 1 227 ? 4.466 3.119 8.611 1.00 95.81 227 ILE A N 1
ATOM 1688 C CA . ILE A 1 227 ? 3.868 3.683 9.833 1.00 95.81 227 ILE A CA 1
ATOM 1689 C C . ILE A 1 227 ? 3.849 5.212 9.769 1.00 95.81 227 ILE A C 1
ATOM 1691 O O . ILE A 1 227 ? 2.811 5.831 10.005 1.00 95.81 227 ILE A O 1
ATOM 1695 N N . ARG A 1 228 ? 4.977 5.835 9.409 1.00 95.75 228 ARG A N 1
ATOM 1696 C CA . ARG A 1 228 ? 5.090 7.298 9.286 1.00 95.75 228 ARG A CA 1
ATOM 1697 C C . ARG A 1 228 ? 4.160 7.859 8.219 1.00 95.75 228 ARG A C 1
ATOM 1699 O O . ARG A 1 228 ? 3.510 8.877 8.447 1.00 95.75 228 ARG A O 1
ATOM 1706 N N . ALA A 1 229 ? 4.052 7.186 7.078 1.00 96.69 229 ALA A N 1
ATOM 1707 C CA . ALA A 1 229 ? 3.155 7.598 6.010 1.00 96.69 229 ALA A CA 1
ATOM 1708 C C . ALA A 1 229 ? 1.679 7.465 6.412 1.00 96.69 229 ALA A C 1
ATOM 1710 O O . ALA A 1 229 ? 0.904 8.393 6.181 1.00 96.69 229 ALA A O 1
ATOM 1711 N N . ALA A 1 230 ? 1.296 6.371 7.078 1.00 97.38 230 ALA A N 1
ATOM 1712 C CA . ALA A 1 230 ? -0.046 6.216 7.634 1.00 97.38 230 ALA A CA 1
ATOM 1713 C C . ALA A 1 230 ? -0.349 7.296 8.689 1.00 97.38 230 ALA A C 1
ATOM 1715 O O . ALA A 1 230 ? -1.416 7.907 8.654 1.00 97.38 230 ALA A O 1
ATOM 1716 N N . ALA A 1 231 ? 0.605 7.618 9.567 1.00 97.31 231 ALA A N 1
ATOM 1717 C CA . ALA A 1 231 ? 0.464 8.698 10.543 1.00 97.31 231 ALA A CA 1
ATOM 1718 C C . ALA A 1 231 ? 0.311 10.080 9.879 1.00 97.31 231 ALA A C 1
ATOM 1720 O O . ALA A 1 231 ? -0.511 10.884 10.317 1.00 97.31 231 ALA A O 1
ATOM 1721 N N . ALA A 1 232 ? 1.049 10.350 8.798 1.00 96.88 232 ALA A N 1
ATOM 1722 C CA . ALA A 1 232 ? 0.894 11.575 8.018 1.00 96.88 232 ALA A CA 1
ATOM 1723 C C . ALA A 1 232 ? -0.496 11.659 7.363 1.00 96.88 232 ALA A C 1
ATOM 1725 O O . ALA A 1 232 ? -1.145 12.699 7.446 1.00 96.88 232 ALA A O 1
ATOM 1726 N N . LEU A 1 233 ? -0.988 10.564 6.772 1.00 97.50 233 LEU A N 1
ATOM 1727 C CA . LEU A 1 233 ? -2.339 10.492 6.200 1.00 97.50 233 LEU A CA 1
ATOM 1728 C C . LEU A 1 233 ? -3.422 10.699 7.268 1.00 97.50 233 LEU A C 1
ATOM 1730 O O . LEU A 1 233 ? -4.346 11.481 7.045 1.00 97.50 233 LEU A O 1
ATOM 1734 N N . ARG A 1 234 ? -3.274 10.068 8.442 1.00 97.69 234 ARG A N 1
ATOM 1735 C CA . ARG A 1 234 ? -4.159 10.274 9.598 1.00 97.69 234 ARG A CA 1
ATOM 1736 C C . ARG A 1 234 ? -4.203 11.744 10.002 1.00 97.69 234 ARG A C 1
ATOM 1738 O O . ARG A 1 234 ? -5.271 12.330 10.089 1.00 97.69 234 ARG A O 1
ATOM 1745 N N . MET A 1 235 ? -3.038 12.360 10.185 1.00 96.38 235 MET A N 1
ATOM 1746 C CA . MET A 1 235 ? -2.925 13.759 10.595 1.00 96.38 235 MET A CA 1
ATOM 1747 C C . MET A 1 235 ? -3.554 14.721 9.575 1.00 96.38 235 MET A C 1
ATOM 1749 O O . MET A 1 235 ? -4.207 15.692 9.965 1.00 96.38 235 MET A O 1
ATOM 1753 N N . LEU A 1 236 ? -3.417 14.452 8.274 1.00 95.38 236 LEU A N 1
ATOM 1754 C CA . LEU A 1 236 ? -4.102 15.229 7.235 1.00 95.38 236 LEU A CA 1
ATOM 1755 C C . LEU A 1 236 ? -5.630 15.094 7.321 1.00 95.38 236 LEU A C 1
ATOM 1757 O O . LEU A 1 236 ? -6.330 16.090 7.128 1.00 95.38 236 LEU A O 1
ATOM 1761 N N . ALA A 1 237 ? -6.137 13.900 7.636 1.00 95.44 237 ALA A N 1
ATOM 1762 C CA . ALA A 1 237 ? -7.564 13.657 7.831 1.00 95.44 237 ALA A CA 1
ATOM 1763 C C . ALA A 1 237 ? -8.094 14.356 9.095 1.00 95.44 237 ALA A C 1
ATOM 1765 O O . ALA A 1 237 ? -9.068 15.101 9.013 1.00 95.44 237 ALA A O 1
ATOM 1766 N N . ASP A 1 238 ? -7.401 14.211 10.228 1.00 94.75 238 ASP A N 1
ATOM 1767 C CA . ASP A 1 238 ? -7.771 14.821 11.514 1.00 94.75 238 ASP A CA 1
ATOM 1768 C C . ASP A 1 238 ? -7.800 16.354 11.440 1.00 94.75 238 ASP A C 1
ATOM 1770 O O . ASP A 1 238 ? -8.630 17.014 12.064 1.00 94.75 238 ASP A O 1
ATOM 1774 N N . THR A 1 239 ? -6.889 16.940 10.658 1.00 93.12 239 THR A N 1
ATOM 1775 C CA . THR A 1 239 ? -6.820 18.396 10.460 1.00 93.12 239 THR A CA 1
ATOM 1776 C C . THR A 1 239 ? -7.772 18.914 9.383 1.00 93.12 239 THR A C 1
ATOM 1778 O O . THR A 1 239 ? -7.841 20.128 9.182 1.00 93.12 239 THR A O 1
ATOM 1781 N N . GLY A 1 240 ? -8.505 18.033 8.691 1.00 90.75 240 GLY A N 1
ATOM 1782 C CA . GLY A 1 240 ? -9.427 18.409 7.619 1.00 90.75 240 GLY A CA 1
ATOM 1783 C C . GLY A 1 240 ? -8.732 19.141 6.470 1.00 90.75 240 GLY A C 1
ATOM 1784 O O . GLY A 1 240 ? -9.260 20.128 5.953 1.00 90.75 240 GLY A O 1
ATOM 1785 N N . ASN A 1 241 ? -7.516 18.718 6.107 1.00 90.94 241 ASN A N 1
ATOM 1786 C CA . ASN A 1 241 ? -6.733 19.406 5.088 1.00 90.94 241 ASN A CA 1
ATOM 1787 C C . ASN A 1 241 ? -7.474 19.444 3.738 1.00 90.94 241 ASN A C 1
ATOM 1789 O O . ASN A 1 241 ? -7.832 18.413 3.181 1.00 90.94 241 ASN A O 1
ATOM 1793 N N . VAL A 1 242 ? -7.660 20.645 3.187 1.00 88.62 242 VAL A N 1
ATOM 1794 C CA . VAL A 1 242 ? -8.414 20.864 1.937 1.00 88.62 242 VAL A CA 1
ATOM 1795 C C . VAL A 1 242 ? -7.559 20.775 0.667 1.00 88.62 242 VAL A C 1
ATOM 1797 O O . VAL A 1 242 ? -8.080 20.846 -0.448 1.00 88.62 242 VAL A O 1
ATOM 1800 N N . VAL A 1 243 ? -6.235 20.692 0.814 1.00 90.00 243 VAL A N 1
ATOM 1801 C CA . VAL A 1 243 ? -5.291 20.703 -0.311 1.00 90.00 243 VAL A CA 1
ATOM 1802 C C . VAL A 1 243 ? -5.120 19.308 -0.892 1.00 90.00 243 VAL A C 1
ATOM 1804 O O . VAL A 1 243 ? -5.081 19.168 -2.116 1.00 90.00 243 VAL A O 1
ATOM 1807 N N . TYR A 1 244 ? -5.042 18.295 -0.033 1.00 93.38 244 TYR A N 1
ATOM 1808 C CA . TYR A 1 244 ? -4.766 16.917 -0.421 1.00 93.38 244 TYR A CA 1
ATOM 1809 C C . TYR A 1 244 ? -6.041 16.068 -0.489 1.00 93.38 244 TYR A C 1
ATOM 1811 O O . TYR A 1 244 ? -6.832 16.046 0.448 1.00 93.38 244 TYR A O 1
ATOM 1819 N N . ASP A 1 245 ? -6.219 15.329 -1.588 1.00 91.62 245 ASP A N 1
ATOM 1820 C CA . ASP A 1 245 ? -7.317 14.368 -1.732 1.00 91.62 245 ASP A CA 1
ATOM 1821 C C . ASP A 1 245 ? -6.932 13.002 -1.147 1.00 91.62 245 ASP A C 1
ATOM 1823 O O . ASP A 1 245 ? -6.174 12.233 -1.745 1.00 91.62 245 ASP A O 1
ATOM 1827 N N . LEU A 1 246 ? -7.481 12.696 0.029 1.00 94.12 246 LEU A N 1
ATOM 1828 C CA . LEU A 1 246 ? -7.221 11.450 0.750 1.00 94.12 246 LEU A CA 1
ATOM 1829 C C . LEU A 1 246 ? -8.071 10.267 0.255 1.00 94.12 246 LEU A C 1
ATOM 1831 O O . LEU A 1 246 ? -7.853 9.139 0.695 1.00 94.12 246 LEU A O 1
ATOM 1835 N N . THR A 1 247 ? -9.001 10.475 -0.684 1.00 91.56 247 THR A N 1
ATOM 1836 C CA . THR A 1 247 ? -9.872 9.407 -1.211 1.00 91.56 247 THR A CA 1
ATOM 1837 C C . THR A 1 247 ? -9.050 8.271 -1.821 1.00 91.56 247 THR A C 1
ATOM 1839 O O . THR A 1 247 ? -9.337 7.091 -1.608 1.00 91.56 247 THR A O 1
ATOM 1842 N N . SER A 1 248 ? -7.971 8.627 -2.523 1.00 88.12 248 SER A N 1
ATOM 1843 C CA . SER A 1 248 ? -7.039 7.677 -3.142 1.00 88.12 248 SER A CA 1
ATOM 1844 C C . SER A 1 248 ? -6.270 6.813 -2.132 1.00 88.12 248 SER A C 1
ATOM 1846 O O . SER A 1 248 ? -5.793 5.737 -2.493 1.00 88.12 248 SER A O 1
ATOM 1848 N N . ALA A 1 249 ? -6.192 7.225 -0.861 1.00 93.00 249 ALA A N 1
ATOM 1849 C CA . ALA A 1 249 ? -5.490 6.485 0.184 1.00 93.00 249 ALA A CA 1
ATOM 1850 C C . ALA A 1 249 ? -6.319 5.347 0.796 1.00 93.00 249 ALA A C 1
ATOM 1852 O O . ALA A 1 249 ? -5.744 4.428 1.378 1.00 93.00 249 ALA A O 1
ATOM 1853 N N . VAL A 1 250 ? -7.649 5.356 0.638 1.00 93.62 250 VAL A N 1
ATOM 1854 C CA . VAL A 1 250 ? -8.527 4.394 1.322 1.00 93.62 250 VAL A CA 1
ATOM 1855 C C . VAL A 1 250 ? -8.251 2.951 0.892 1.00 93.62 250 VAL A C 1
ATOM 1857 O O . VAL A 1 250 ? -8.019 2.100 1.746 1.00 93.62 250 VAL A O 1
ATOM 1860 N N . LYS A 1 251 ? -8.239 2.652 -0.416 1.00 91.31 251 LYS A N 1
ATOM 1861 C CA . LYS A 1 251 ? -7.981 1.283 -0.908 1.00 91.31 251 LYS A CA 1
ATOM 1862 C C . LYS A 1 251 ? -6.590 0.763 -0.482 1.00 91.31 251 LYS A C 1
ATOM 1864 O O . LYS A 1 251 ? -6.528 -0.335 0.070 1.00 91.31 251 LYS A O 1
ATOM 1869 N N . PRO A 1 252 ? -5.484 1.517 -0.667 1.00 90.56 252 PRO A N 1
ATOM 1870 C CA . PRO A 1 252 ? -4.164 1.107 -0.184 1.00 90.56 252 PRO A CA 1
ATOM 1871 C C . PRO A 1 252 ? -4.085 0.871 1.325 1.00 90.56 252 PRO A C 1
ATOM 1873 O O . PRO A 1 252 ? -3.459 -0.095 1.752 1.00 90.56 252 PRO A O 1
ATOM 1876 N N . LEU A 1 253 ? -4.723 1.725 2.130 1.00 94.50 253 LEU A N 1
ATOM 1877 C CA . LEU A 1 253 ? -4.755 1.561 3.583 1.00 94.50 253 LEU A CA 1
ATOM 1878 C C . LEU A 1 253 ? -5.551 0.317 3.998 1.00 94.50 253 LEU A C 1
ATOM 1880 O O . LEU A 1 253 ? -5.114 -0.403 4.889 1.00 94.50 253 LEU A O 1
ATOM 1884 N N . ILE A 1 254 ? -6.668 0.017 3.323 1.00 94.12 254 ILE A N 1
ATOM 1885 C CA . ILE A 1 254 ? -7.410 -1.239 3.527 1.00 94.12 254 ILE A CA 1
ATOM 1886 C C . ILE A 1 254 ? -6.520 -2.442 3.202 1.00 94.12 254 ILE A C 1
ATOM 1888 O O . ILE A 1 254 ? -6.464 -3.390 3.980 1.00 94.12 254 ILE A O 1
ATOM 1892 N N . ALA A 1 255 ? -5.779 -2.398 2.091 1.00 90.19 255 ALA A N 1
ATOM 1893 C CA . ALA A 1 255 ? -4.842 -3.465 1.742 1.00 90.19 255 ALA A CA 1
ATOM 1894 C C . ALA A 1 255 ? -3.734 -3.643 2.801 1.00 90.19 255 ALA A C 1
ATOM 1896 O O . ALA A 1 255 ? -3.333 -4.772 3.080 1.00 90.19 255 ALA A O 1
ATOM 1897 N N . ALA A 1 256 ? -3.278 -2.555 3.430 1.00 92.50 256 ALA A N 1
ATOM 1898 C CA . ALA A 1 256 ? -2.276 -2.589 4.496 1.00 92.50 256 ALA A CA 1
ATOM 1899 C C . ALA A 1 256 ? -2.784 -3.202 5.819 1.00 92.50 256 ALA A C 1
ATOM 1901 O O . ALA A 1 256 ? -1.974 -3.589 6.659 1.00 92.50 256 ALA A O 1
ATOM 1902 N N . LEU A 1 257 ? -4.099 -3.373 6.007 1.00 94.12 257 LEU A N 1
ATOM 1903 C CA . LEU A 1 257 ? -4.640 -4.104 7.165 1.00 94.12 257 LEU A CA 1
ATOM 1904 C C . LEU A 1 257 ? -4.283 -5.600 7.145 1.00 94.12 257 LEU A C 1
ATOM 1906 O O . LEU A 1 257 ? -4.270 -6.242 8.197 1.00 94.12 257 LEU A O 1
ATOM 1910 N N . ALA A 1 258 ? -3.967 -6.137 5.962 1.00 91.06 258 ALA A N 1
ATOM 1911 C CA . ALA A 1 258 ? -3.513 -7.511 5.755 1.00 91.06 258 ALA A CA 1
ATOM 1912 C C . ALA A 1 258 ? -1.976 -7.659 5.789 1.00 91.06 258 ALA A C 1
ATOM 1914 O O . ALA A 1 258 ? -1.449 -8.712 5.424 1.00 91.06 258 ALA A O 1
ATOM 1915 N N . ASP A 1 259 ? -1.238 -6.612 6.178 1.00 90.88 259 ASP A N 1
ATOM 1916 C CA . ASP A 1 259 ? 0.216 -6.687 6.331 1.00 90.88 259 ASP A CA 1
ATOM 1917 C C . ASP A 1 259 ? 0.606 -7.702 7.420 1.00 90.88 259 ASP A C 1
ATOM 1919 O O . ASP A 1 259 ? -0.132 -7.924 8.375 1.00 90.88 259 ASP A O 1
ATOM 1923 N N . LYS A 1 260 ? 1.787 -8.314 7.301 1.00 89.25 260 LYS A N 1
ATOM 1924 C CA . LYS A 1 260 ? 2.302 -9.259 8.307 1.00 89.25 260 LYS A CA 1
ATOM 1925 C C . LYS A 1 260 ? 2.830 -8.564 9.564 1.00 89.25 260 LYS A C 1
ATOM 1927 O O . LYS A 1 260 ? 3.067 -9.224 10.570 1.00 89.25 260 LYS A O 1
ATOM 1932 N N . ARG A 1 261 ? 3.095 -7.259 9.489 1.00 90.81 261 ARG A N 1
ATOM 1933 C CA . ARG A 1 261 ? 3.685 -6.463 10.566 1.00 90.81 261 ARG A CA 1
ATOM 1934 C C . ARG A 1 261 ? 2.575 -5.752 11.325 1.00 90.81 261 ARG A C 1
ATOM 1936 O O . ARG A 1 261 ? 2.006 -4.778 10.835 1.00 90.81 261 ARG A O 1
ATOM 1943 N N . ASP A 1 262 ? 2.316 -6.201 12.545 1.00 94.88 262 ASP A N 1
ATOM 1944 C CA . ASP A 1 262 ? 1.272 -5.650 13.416 1.00 94.88 262 ASP A CA 1
ATOM 1945 C C . ASP A 1 262 ? 1.317 -4.116 13.571 1.00 94.88 262 ASP A C 1
ATOM 1947 O O . ASP A 1 262 ? 0.268 -3.487 13.402 1.00 94.88 262 ASP A O 1
ATOM 1951 N N . PRO A 1 263 ? 2.486 -3.462 13.759 1.00 95.38 263 PRO A N 1
ATOM 1952 C CA . PRO A 1 263 ? 2.548 -2.000 13.825 1.00 95.38 263 PRO A CA 1
ATOM 1953 C C . PRO A 1 263 ? 2.026 -1.289 12.565 1.00 95.38 263 PRO A C 1
ATOM 1955 O O . PRO A 1 263 ? 1.398 -0.235 12.667 1.00 95.38 263 PRO A O 1
ATOM 1958 N N . VAL A 1 264 ? 2.234 -1.870 11.376 1.00 95.00 264 VAL A N 1
ATOM 1959 C CA . VAL A 1 264 ? 1.738 -1.316 10.104 1.00 95.00 264 VAL A CA 1
ATOM 1960 C C . VAL A 1 264 ? 0.220 -1.453 10.023 1.00 95.00 264 VAL A C 1
ATOM 1962 O O . VAL A 1 264 ? -0.457 -0.486 9.671 1.00 95.00 264 VAL A O 1
ATOM 1965 N N . ARG A 1 265 ? -0.329 -2.612 10.415 1.00 96.56 265 ARG A N 1
ATOM 1966 C CA . ARG A 1 265 ? -1.784 -2.849 10.460 1.00 96.56 265 ARG A CA 1
ATOM 1967 C C . ARG A 1 265 ? -2.475 -1.844 11.385 1.00 96.56 265 ARG A C 1
ATOM 1969 O O . ARG A 1 265 ? -3.481 -1.247 11.006 1.00 96.56 265 ARG A O 1
ATOM 1976 N N . ILE A 1 266 ? -1.904 -1.619 12.572 1.00 98.00 266 ILE A N 1
ATOM 1977 C CA . ILE A 1 266 ? -2.406 -0.661 13.571 1.00 98.00 266 ILE A CA 1
ATOM 1978 C C . ILE A 1 266 ? -2.367 0.768 13.020 1.00 98.00 266 ILE A C 1
ATOM 1980 O O . ILE A 1 266 ? -3.362 1.493 13.101 1.00 98.00 266 ILE A O 1
ATOM 1984 N N . ALA A 1 267 ? -1.242 1.175 12.425 1.00 97.62 267 ALA A N 1
ATOM 1985 C CA . ALA A 1 267 ? -1.100 2.506 11.844 1.00 97.62 267 ALA A CA 1
ATOM 1986 C C . ALA A 1 267 ? -2.088 2.735 10.687 1.00 97.62 267 ALA A C 1
ATOM 1988 O O . ALA A 1 267 ? -2.717 3.793 10.612 1.00 97.62 267 ALA A O 1
ATOM 1989 N N . ALA A 1 268 ? -2.278 1.735 9.822 1.00 97.12 268 ALA A N 1
ATOM 1990 C CA . ALA A 1 268 ? -3.236 1.788 8.724 1.00 97.12 268 ALA A CA 1
ATOM 1991 C C . ALA A 1 268 ? -4.689 1.886 9.222 1.00 97.12 268 ALA A C 1
ATOM 1993 O O . ALA A 1 268 ? -5.442 2.726 8.727 1.00 97.12 268 ALA A O 1
ATOM 1994 N N . ALA A 1 269 ? -5.073 1.112 10.244 1.00 97.88 269 ALA A N 1
ATOM 1995 C CA . ALA A 1 269 ? -6.391 1.220 10.878 1.00 97.88 269 ALA A CA 1
ATOM 1996 C C . ALA A 1 269 ? -6.623 2.616 11.479 1.00 97.88 269 ALA A C 1
ATOM 1998 O O . ALA A 1 269 ? -7.679 3.217 11.269 1.00 97.88 269 ALA A O 1
ATOM 1999 N N . GLY A 1 270 ? -5.608 3.167 12.152 1.00 97.75 270 GLY A N 1
ATOM 2000 C CA . GLY A 1 270 ? -5.646 4.523 12.698 1.00 97.75 270 GLY A CA 1
ATOM 2001 C C . GLY A 1 270 ? -5.794 5.601 11.624 1.00 97.75 270 GLY A C 1
ATOM 2002 O O . GLY A 1 270 ? -6.503 6.577 11.838 1.00 97.75 270 GLY A O 1
ATOM 2003 N N . ALA A 1 271 ? -5.170 5.423 10.459 1.00 97.69 271 ALA A N 1
ATOM 2004 C CA . ALA A 1 271 ? -5.316 6.336 9.327 1.00 97.69 271 ALA A CA 1
ATOM 2005 C C . ALA A 1 271 ? -6.673 6.216 8.621 1.00 97.69 271 ALA A C 1
ATOM 2007 O O . ALA A 1 271 ? -7.163 7.206 8.088 1.00 97.69 271 ALA A O 1
ATOM 2008 N N . LEU A 1 272 ? -7.295 5.033 8.627 1.00 97.75 272 LEU A N 1
ATOM 2009 C CA . LEU A 1 272 ? -8.629 4.814 8.059 1.00 97.75 272 LEU A CA 1
ATOM 2010 C C . LEU A 1 272 ? -9.752 5.415 8.913 1.00 97.75 272 LEU A C 1
ATOM 2012 O O . LEU A 1 272 ? -10.764 5.844 8.351 1.00 97.75 272 LEU A O 1
ATOM 2016 N N . ALA A 1 273 ? -9.591 5.437 10.240 1.00 97.31 273 ALA A N 1
ATOM 2017 C CA . ALA A 1 273 ? -10.623 5.875 11.179 1.00 97.31 273 ALA A CA 1
ATOM 2018 C C . ALA A 1 273 ? -11.213 7.269 10.866 1.00 97.31 273 ALA A C 1
ATOM 2020 O O . ALA A 1 273 ? -12.445 7.358 10.785 1.00 97.31 273 ALA A O 1
ATOM 2021 N N . PRO A 1 274 ? -10.404 8.322 10.609 1.00 96.81 274 PRO A N 1
ATOM 2022 C CA . PRO A 1 274 ? -10.899 9.666 10.297 1.00 96.81 274 PRO A CA 1
ATOM 2023 C C . PRO A 1 274 ? -11.280 9.907 8.819 1.00 96.81 274 PRO A C 1
ATOM 2025 O O . PRO A 1 274 ? -11.657 11.023 8.476 1.00 96.81 274 PRO A O 1
ATOM 2028 N N . LEU A 1 275 ? -11.208 8.916 7.915 1.00 93.06 275 LEU A N 1
ATOM 2029 C CA . LEU A 1 275 ? -11.471 9.134 6.474 1.00 93.06 275 LEU A CA 1
ATOM 2030 C C . LEU A 1 275 ? -12.957 9.090 6.071 1.00 93.06 275 LEU A C 1
ATOM 2032 O O . LEU A 1 275 ? -13.291 9.424 4.937 1.00 93.06 275 LEU A O 1
ATOM 2036 N N . GLY A 1 276 ? -13.854 8.653 6.957 1.00 85.38 276 GLY A N 1
ATOM 2037 C CA . GLY A 1 276 ? -15.310 8.750 6.764 1.00 85.38 276 GLY A CA 1
ATOM 2038 C C . GLY A 1 276 ? -15.938 7.900 5.654 1.00 85.38 276 GLY A C 1
ATOM 2039 O O . GLY A 1 276 ? -17.137 8.022 5.399 1.00 85.38 276 GLY A O 1
ATOM 2040 N N . ALA A 1 277 ? -15.175 7.023 4.995 1.00 92.12 277 ALA A N 1
ATOM 2041 C CA . ALA A 1 277 ? -15.709 6.111 3.987 1.00 92.12 277 ALA A CA 1
ATOM 2042 C C . ALA A 1 277 ? -16.262 4.824 4.626 1.00 92.12 277 ALA A C 1
ATOM 2044 O O . ALA A 1 277 ? -15.588 4.183 5.431 1.00 92.12 277 ALA A O 1
ATOM 2045 N N . ALA A 1 278 ? -17.438 4.368 4.176 1.00 94.81 278 ALA A N 1
ATOM 2046 C CA . ALA A 1 278 ? -18.060 3.136 4.682 1.00 94.81 278 ALA A CA 1
ATOM 2047 C C . ALA A 1 278 ? -17.149 1.909 4.552 1.00 94.81 278 ALA A C 1
ATOM 2049 O O . ALA A 1 278 ? -17.092 1.074 5.451 1.00 94.81 278 ALA A O 1
ATOM 2050 N N . GLN A 1 279 ? -16.394 1.814 3.455 1.00 95.06 279 GLN A N 1
ATOM 2051 C CA . GLN A 1 279 ? -15.402 0.754 3.265 1.00 95.06 279 GLN A CA 1
ATOM 2052 C C . GLN A 1 279 ? -14.262 0.809 4.297 1.00 95.06 279 GLN A C 1
ATOM 2054 O O . GLN A 1 279 ? -13.793 -0.245 4.709 1.00 95.06 279 GLN A O 1
ATOM 2059 N N . SER A 1 280 ? -13.868 2.001 4.765 1.00 95.44 280 SER A N 1
ATOM 2060 C CA . SER A 1 280 ? -12.870 2.163 5.828 1.00 95.44 280 SER A CA 1
ATOM 2061 C C . SER A 1 280 ? -13.389 1.588 7.139 1.00 95.44 280 SER A C 1
ATOM 2063 O O . SER A 1 280 ? -12.751 0.718 7.720 1.00 95.44 280 SER A O 1
ATOM 2065 N N . GLN A 1 281 ? -14.578 2.015 7.576 1.00 96.31 281 GLN A N 1
ATOM 2066 C CA . GLN A 1 281 ? -15.149 1.565 8.848 1.00 96.31 281 GLN A CA 1
ATOM 2067 C C . GLN A 1 281 ? -15.396 0.048 8.860 1.00 96.31 281 GLN A C 1
ATOM 2069 O O . GLN A 1 281 ? -15.106 -0.623 9.848 1.00 96.31 281 GLN A O 1
ATOM 2074 N N . ARG A 1 282 ? -15.868 -0.505 7.736 1.00 97.25 282 ARG A N 1
ATOM 2075 C CA . ARG A 1 282 ? -16.074 -1.950 7.562 1.00 97.25 282 ARG A CA 1
ATOM 2076 C C . ARG A 1 282 ? -14.762 -2.727 7.612 1.00 97.25 282 ARG A C 1
ATOM 2078 O O . ARG A 1 282 ? -14.696 -3.716 8.324 1.00 97.25 282 ARG A O 1
ATOM 2085 N N . ALA A 1 283 ? -13.722 -2.257 6.929 1.00 97.06 283 ALA A N 1
ATOM 2086 C CA . ALA A 1 283 ? -12.420 -2.918 6.947 1.00 97.06 283 ALA A CA 1
ATOM 2087 C C . ALA A 1 283 ? -11.762 -2.882 8.340 1.00 97.06 283 ALA A C 1
ATOM 2089 O O . ALA A 1 283 ? -11.151 -3.863 8.755 1.00 97.06 283 ALA A O 1
ATOM 2090 N N . ILE A 1 284 ? -11.925 -1.786 9.095 1.00 97.62 284 ILE A N 1
ATOM 2091 C CA . ILE A 1 284 ? -11.467 -1.708 10.494 1.00 97.62 284 ILE A CA 1
ATOM 2092 C C . ILE A 1 284 ? -12.235 -2.709 11.372 1.00 97.62 284 ILE A C 1
ATOM 2094 O O . ILE A 1 284 ? -11.629 -3.357 12.223 1.00 97.62 284 ILE A O 1
ATOM 2098 N N . ALA A 1 285 ? -13.549 -2.858 11.169 1.00 97.31 285 ALA A N 1
ATOM 2099 C CA . ALA A 1 285 ? -14.343 -3.854 11.889 1.00 97.31 285 ALA A CA 1
ATOM 2100 C C . ALA A 1 285 ? -13.896 -5.289 11.568 1.00 97.31 285 ALA A C 1
ATOM 2102 O O . ALA A 1 285 ? -13.735 -6.085 12.489 1.00 97.31 285 ALA A O 1
ATOM 2103 N N . ASP A 1 286 ? -13.627 -5.591 10.295 1.00 97.31 286 ASP A N 1
ATOM 2104 C CA . ASP A 1 286 ? -13.120 -6.902 9.876 1.00 97.31 286 ASP A CA 1
ATOM 2105 C C . ASP A 1 286 ? -11.741 -7.198 10.499 1.00 97.31 286 ASP A C 1
ATOM 2107 O O . ASP A 1 286 ? -11.500 -8.314 10.950 1.00 97.31 286 ASP A O 1
ATOM 2111 N N . LEU A 1 287 ? -10.856 -6.197 10.612 1.00 97.12 287 LEU A N 1
ATOM 2112 C CA . LEU A 1 287 ? -9.569 -6.334 11.311 1.00 97.12 287 LEU A CA 1
ATOM 2113 C C . LEU A 1 287 ? -9.734 -6.586 12.817 1.00 97.12 287 LEU A C 1
ATOM 2115 O O . LEU A 1 287 ? -8.990 -7.370 13.400 1.00 97.12 287 LEU A O 1
ATOM 2119 N N . ALA A 1 288 ? -10.674 -5.896 13.466 1.00 95.94 288 ALA A N 1
ATOM 2120 C CA . ALA A 1 288 ? -10.921 -6.047 14.900 1.00 95.94 288 ALA A CA 1
ATOM 2121 C C . ALA A 1 288 ? -11.452 -7.451 15.253 1.00 95.94 288 ALA A C 1
ATOM 2123 O O . ALA A 1 288 ? -11.170 -7.989 16.333 1.00 95.94 288 ALA A O 1
ATOM 2124 N N . ASP A 1 289 ? -12.206 -8.052 14.332 1.00 93.81 289 ASP A N 1
ATOM 2125 C CA . ASP A 1 289 ? -12.785 -9.383 14.490 1.00 93.81 289 ASP A CA 1
ATOM 2126 C C . ASP A 1 289 ? -11.893 -10.527 13.977 1.00 93.81 289 ASP A C 1
ATOM 2128 O O . ASP A 1 289 ? -12.122 -11.682 14.327 1.00 93.81 289 ASP A O 1
ATOM 2132 N N . ASP A 1 290 ? -10.834 -10.223 13.221 1.00 94.12 290 ASP A N 1
ATOM 2133 C CA . ASP A 1 290 ? -9.882 -11.208 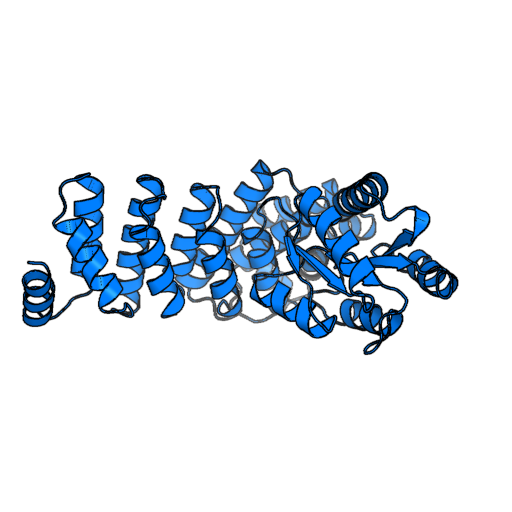12.700 1.00 94.12 290 ASP A CA 1
ATOM 2134 C C . ASP A 1 290 ? -9.263 -12.054 13.828 1.00 94.12 290 ASP A C 1
ATOM 2136 O O . ASP A 1 290 ? -8.469 -11.571 14.636 1.00 94.12 290 ASP A O 1
ATOM 2140 N N . ALA A 1 291 ? -9.630 -13.336 13.889 1.00 88.56 291 ALA A N 1
ATOM 2141 C CA . ALA A 1 291 ? -9.168 -14.262 14.918 1.00 88.56 291 ALA A CA 1
ATOM 2142 C C . ALA A 1 291 ? -7.679 -14.626 14.787 1.00 88.56 291 ALA A C 1
ATOM 2144 O O . ALA A 1 291 ? -7.075 -15.022 15.784 1.00 88.56 291 ALA A O 1
ATOM 2145 N N . GLU A 1 292 ? -7.095 -14.467 13.594 1.00 90.88 292 GLU A N 1
ATOM 2146 C CA . GLU A 1 292 ? -5.671 -14.713 13.334 1.00 90.88 292 GLU A CA 1
ATOM 2147 C C . GLU A 1 292 ? -4.807 -13.489 13.680 1.00 90.88 292 GLU A C 1
ATOM 2149 O O . GLU A 1 292 ? -3.583 -13.591 13.794 1.00 90.88 292 GLU A O 1
ATOM 2154 N N . ALA A 1 293 ? -5.421 -12.315 13.862 1.00 93.06 293 ALA A N 1
ATOM 2155 C CA . ALA A 1 293 ? -4.721 -11.122 14.307 1.00 93.06 293 ALA A CA 1
ATOM 2156 C C . ALA A 1 293 ? -4.327 -11.217 15.786 1.00 93.06 293 ALA A C 1
ATOM 2158 O O . ALA A 1 293 ? -5.057 -11.756 16.624 1.00 93.06 293 ALA A O 1
ATOM 2159 N N . SER A 1 294 ? -3.179 -10.626 16.128 1.00 95.44 294 SER A N 1
ATOM 2160 C CA . SER A 1 294 ? -2.758 -10.519 17.521 1.00 95.44 294 SER A CA 1
ATOM 2161 C C . SER A 1 294 ? -3.772 -9.718 18.344 1.00 95.44 294 SER A C 1
ATOM 2163 O O . SER A 1 294 ? -4.488 -8.849 17.837 1.00 95.44 294 SER A O 1
ATOM 2165 N N . GLU A 1 295 ? -3.826 -9.992 19.648 1.00 95.31 295 GLU A N 1
ATOM 2166 C CA . GLU A 1 295 ? -4.727 -9.278 20.556 1.00 95.31 295 GLU A CA 1
ATOM 2167 C C . GLU A 1 295 ? -4.509 -7.755 20.498 1.00 95.31 295 GLU A C 1
ATOM 2169 O O . GLU A 1 295 ? -5.476 -6.997 20.533 1.00 95.31 295 GLU A O 1
ATOM 2174 N N . GLU A 1 296 ? -3.261 -7.304 20.344 1.00 96.69 296 GLU A N 1
ATOM 2175 C CA . GLU A 1 296 ? -2.910 -5.886 20.218 1.00 96.69 296 GLU A CA 1
ATOM 2176 C C . GLU A 1 296 ? -3.540 -5.238 18.976 1.00 96.69 296 GLU A C 1
ATOM 2178 O O . GLU A 1 296 ? -4.181 -4.189 19.087 1.00 96.69 296 GLU A O 1
ATOM 2183 N N . VAL A 1 297 ? -3.433 -5.888 17.812 1.00 97.62 297 VAL A N 1
ATOM 2184 C CA . VAL A 1 297 ? -4.042 -5.406 16.561 1.00 97.62 297 VAL A CA 1
ATOM 2185 C C . VAL A 1 297 ? -5.557 -5.325 16.691 1.00 97.62 297 VAL A C 1
ATOM 2187 O O . VAL A 1 297 ? -6.158 -4.324 16.299 1.00 97.62 297 VAL A O 1
ATOM 2190 N N . ARG A 1 298 ? -6.185 -6.344 17.283 1.00 97.44 298 ARG A N 1
ATOM 2191 C CA . ARG A 1 298 ? -7.642 -6.377 17.465 1.00 97.44 298 ARG A CA 1
ATOM 2192 C C . ARG A 1 298 ? -8.130 -5.283 18.413 1.00 97.44 298 ARG A C 1
ATOM 2194 O O . ARG A 1 298 ? -9.116 -4.611 18.114 1.00 97.44 298 ARG A O 1
ATOM 2201 N N . LEU A 1 299 ? -7.425 -5.055 19.526 1.00 97.50 299 LEU A N 1
ATOM 2202 C CA . LEU A 1 299 ? -7.718 -3.960 20.461 1.00 97.50 299 LEU A CA 1
ATOM 2203 C C . LEU A 1 299 ? -7.613 -2.594 19.775 1.00 97.50 299 LEU A C 1
ATOM 2205 O O . LEU A 1 299 ? -8.514 -1.762 19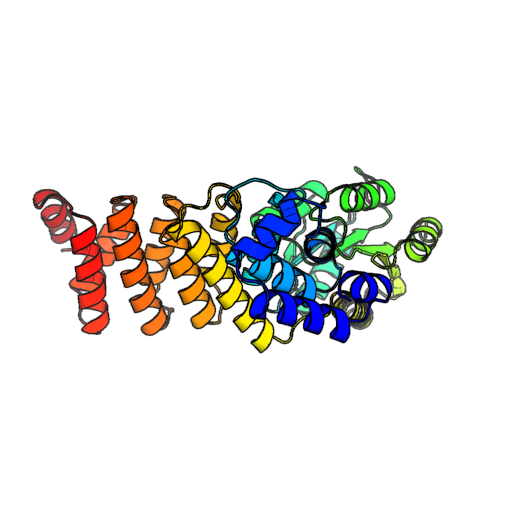.916 1.00 97.50 299 LEU A O 1
ATOM 2209 N N . ALA A 1 300 ? -6.549 -2.375 18.999 1.00 97.62 300 ALA A N 1
ATOM 2210 C CA . ALA A 1 300 ? -6.386 -1.157 18.214 1.00 97.62 300 ALA A CA 1
ATOM 2211 C C . ALA A 1 300 ? -7.494 -0.999 17.161 1.00 97.62 300 ALA A C 1
ATOM 2213 O O . ALA A 1 300 ? -8.027 0.099 16.998 1.00 97.62 300 ALA A O 1
ATOM 2214 N N . GLY A 1 301 ? -7.889 -2.090 16.497 1.00 97.62 301 GLY A N 1
ATOM 2215 C CA . GLY A 1 301 ? -9.010 -2.128 15.559 1.00 97.62 301 GLY A CA 1
ATOM 2216 C C . GLY A 1 301 ? -10.317 -1.668 16.205 1.00 97.62 301 GLY A C 1
ATOM 2217 O O . GLY A 1 301 ? -10.963 -0.754 15.696 1.00 97.62 301 GLY A O 1
ATOM 2218 N N . TYR A 1 302 ? -10.673 -2.209 17.374 1.00 98.00 302 TYR A N 1
ATOM 2219 C CA . TYR A 1 302 ? -11.868 -1.784 18.116 1.00 98.00 302 TYR A CA 1
ATOM 2220 C C . TYR A 1 302 ? -11.821 -0.317 18.564 1.00 98.00 302 TYR A C 1
ATOM 2222 O O . TYR A 1 302 ? -12.843 0.380 18.513 1.00 98.00 302 TYR A O 1
ATOM 2230 N N . ALA A 1 303 ? -10.650 0.178 18.970 1.00 97.81 303 ALA A N 1
ATOM 2231 C CA . ALA A 1 303 ? -10.467 1.586 19.315 1.00 97.81 303 ALA A CA 1
ATOM 2232 C C . ALA A 1 303 ? -10.675 2.500 18.092 1.00 97.81 303 ALA A C 1
ATOM 2234 O O . ALA A 1 303 ? -11.461 3.447 18.159 1.00 97.81 303 ALA A O 1
ATOM 2235 N N . CYS A 1 304 ? -10.052 2.169 16.957 1.00 97.88 304 CYS A N 1
ATOM 2236 C CA . CYS A 1 304 ? -10.198 2.897 15.692 1.00 97.88 304 CYS A CA 1
ATOM 2237 C C . CYS A 1 304 ? -11.637 2.837 15.157 1.00 97.88 304 CYS A C 1
ATOM 2239 O O . CYS A 1 304 ? -12.154 3.824 14.632 1.00 97.88 304 CYS A O 1
ATOM 2241 N N . LEU A 1 305 ? -12.319 1.699 15.324 1.00 97.56 305 LEU A N 1
ATOM 2242 C CA . LEU A 1 305 ? -13.726 1.551 14.963 1.00 97.56 305 LEU A CA 1
ATOM 2243 C C . LEU A 1 305 ? -14.604 2.477 15.808 1.00 97.56 305 LEU A C 1
ATOM 2245 O O . LEU A 1 305 ? -15.433 3.204 15.267 1.00 97.56 305 LEU A O 1
ATOM 2249 N N . SER A 1 306 ? -14.391 2.487 17.126 1.00 97.00 306 SER A N 1
ATOM 2250 C CA . SER A 1 306 ? -15.111 3.369 18.050 1.00 97.00 306 SER A CA 1
ATOM 2251 C C . SER A 1 306 ? -14.926 4.843 17.687 1.00 97.00 306 SER A C 1
ATOM 2253 O O . SER A 1 306 ? -15.889 5.607 17.710 1.00 97.00 306 SER A O 1
ATOM 2255 N N . GLU A 1 307 ? -13.700 5.242 17.347 1.00 96.94 307 GLU A N 1
ATOM 2256 C CA . GLU A 1 307 ? -13.373 6.587 16.864 1.00 96.94 307 GLU A CA 1
ATOM 2257 C C . GLU A 1 307 ? -14.132 6.916 15.571 1.00 96.94 307 GLU A C 1
ATOM 2259 O O . GLU A 1 307 ? -14.875 7.897 15.526 1.00 96.94 307 GLU A O 1
ATOM 2264 N N . SER A 1 308 ? -14.030 6.056 14.554 1.00 96.69 308 SER A N 1
ATOM 2265 C CA . SER A 1 308 ? -14.695 6.251 13.260 1.00 96.69 308 SER A CA 1
ATOM 2266 C C . SER A 1 308 ? -16.216 6.368 13.398 1.00 96.69 308 SER A C 1
ATOM 2268 O O . SER A 1 308 ? -16.839 7.255 12.816 1.00 96.69 308 SER A O 1
ATOM 2270 N N . VAL A 1 309 ? -16.829 5.513 14.217 1.00 96.25 309 VAL A N 1
ATOM 2271 C CA . VAL A 1 309 ? -18.275 5.529 14.465 1.00 96.25 309 VAL A CA 1
ATOM 2272 C C . VAL A 1 309 ? -18.712 6.808 15.182 1.00 96.25 309 VAL A C 1
ATOM 2274 O O . VAL A 1 309 ? -19.769 7.349 14.867 1.00 96.25 309 VAL A O 1
ATOM 2277 N N . ARG A 1 310 ? -17.910 7.342 16.113 1.00 95.56 310 ARG A N 1
ATOM 2278 C CA . ARG A 1 310 ? -18.219 8.626 16.771 1.00 95.56 310 ARG A CA 1
ATOM 2279 C C . ARG A 1 310 ? -18.163 9.805 15.803 1.00 95.56 310 ARG A C 1
ATOM 2281 O O . ARG A 1 310 ? -18.948 10.735 15.960 1.00 95.56 310 ARG A O 1
ATOM 2288 N N . LEU A 1 311 ? -17.252 9.766 14.833 1.00 94.06 311 LEU A N 1
ATOM 2289 C CA . LEU A 1 311 ? -17.088 10.826 13.836 1.00 94.06 311 LEU A CA 1
ATOM 2290 C C . LEU A 1 311 ? -18.159 10.772 12.736 1.00 94.06 311 LEU A C 1
ATOM 2292 O O . LEU A 1 311 ? -18.672 11.815 12.335 1.00 94.06 311 LEU A O 1
ATOM 2296 N N . PHE A 1 312 ? -18.510 9.574 12.258 1.00 94.88 312 PHE A N 1
ATOM 2297 C CA . PHE A 1 312 ? -19.299 9.400 11.025 1.00 94.88 312 PHE A CA 1
ATOM 2298 C C . PHE A 1 312 ? -20.608 8.624 11.200 1.00 94.88 312 PHE A C 1
ATOM 2300 O O . PHE A 1 312 ? -21.356 8.447 10.237 1.00 94.88 312 PHE A O 1
ATOM 2307 N N . GLY A 1 313 ? -20.902 8.162 12.414 1.00 94.62 313 GLY A N 1
ATOM 2308 C CA . GLY A 1 313 ? -22.011 7.256 12.686 1.00 94.62 313 GLY A CA 1
ATOM 2309 C C . GLY A 1 313 ? -21.735 5.820 12.232 1.00 94.62 313 GLY A C 1
ATOM 2310 O O . GLY A 1 313 ? -20.658 5.475 11.740 1.00 94.62 313 GLY A O 1
ATOM 2311 N N . ASN A 1 314 ? -22.734 4.959 12.423 1.00 94.56 314 ASN A N 1
ATOM 2312 C CA . ASN A 1 314 ? -22.665 3.553 12.043 1.00 94.56 314 ASN A CA 1
ATOM 2313 C C . ASN A 1 314 ? -22.830 3.368 10.522 1.00 94.56 314 ASN A C 1
ATOM 2315 O O . ASN A 1 314 ? -23.867 3.703 9.951 1.00 94.56 314 ASN A O 1
ATOM 2319 N N . GLN A 1 315 ? -21.822 2.772 9.892 1.00 95.00 315 GLN A N 1
ATOM 2320 C CA . GLN A 1 315 ? -21.775 2.387 8.479 1.00 95.00 315 GLN A CA 1
ATOM 2321 C C . GLN A 1 315 ? -21.529 0.871 8.297 1.00 95.00 315 GLN A C 1
ATOM 2323 O O . GLN A 1 315 ? -21.296 0.402 7.170 1.00 95.00 315 GLN A O 1
ATOM 2328 N N . LEU A 1 316 ? -21.576 0.103 9.393 1.00 94.56 316 LEU A N 1
ATOM 2329 C CA . LEU A 1 316 ? -21.373 -1.343 9.426 1.00 94.56 316 LEU A CA 1
ATOM 2330 C C . LEU A 1 316 ? -22.571 -2.111 8.869 1.00 94.56 316 LEU A C 1
ATOM 2332 O O . LEU A 1 316 ? -23.707 -1.637 8.836 1.00 94.56 316 LEU A O 1
ATOM 2336 N N . THR A 1 317 ? -22.299 -3.340 8.446 1.00 94.50 317 THR A N 1
ATOM 2337 C CA . THR A 1 317 ? -23.338 -4.304 8.068 1.00 94.50 317 THR A CA 1
ATOM 2338 C C . THR A 1 317 ? -23.890 -5.028 9.297 1.00 94.50 317 THR A C 1
ATOM 2340 O O . THR A 1 317 ? -23.201 -5.161 10.307 1.00 94.50 317 THR A O 1
ATOM 2343 N N . GLU A 1 318 ? -25.107 -5.574 9.209 1.00 90.94 318 GLU A N 1
ATOM 2344 C CA . GLU A 1 318 ? -25.690 -6.381 10.296 1.00 90.94 318 GLU A CA 1
ATOM 2345 C C . GLU A 1 318 ? -24.803 -7.570 10.686 1.00 90.94 318 GLU A C 1
ATOM 2347 O O . GLU A 1 318 ? -24.668 -7.877 11.869 1.00 90.94 318 GLU A O 1
ATOM 2352 N N . LYS A 1 319 ? -24.136 -8.193 9.703 1.00 93.81 319 LYS A N 1
ATOM 2353 C CA . LYS A 1 319 ? -23.182 -9.285 9.935 1.00 93.81 319 LYS A CA 1
ATOM 2354 C C . LYS A 1 319 ? -22.028 -8.843 10.840 1.00 93.81 319 LYS A C 1
ATOM 2356 O O . LYS A 1 319 ? -21.691 -9.553 11.779 1.00 93.81 319 LYS A O 1
ATOM 2361 N N . GLN A 1 320 ? -21.445 -7.677 10.570 1.00 95.12 320 GLN A N 1
ATOM 2362 C CA . GLN A 1 320 ? -20.337 -7.141 11.366 1.00 95.12 320 GLN A CA 1
ATOM 2363 C C . GLN A 1 320 ? -20.800 -6.722 12.760 1.00 95.12 320 GLN A C 1
ATOM 2365 O O . GLN A 1 320 ? -20.120 -6.998 13.739 1.00 95.12 320 GLN A O 1
ATOM 2370 N N . ILE A 1 321 ? -21.989 -6.125 12.879 1.00 93.81 321 ILE A N 1
ATOM 2371 C CA . ILE A 1 321 ? -22.568 -5.797 14.189 1.00 93.81 321 ILE A CA 1
ATOM 2372 C C . ILE A 1 321 ? -22.754 -7.071 15.020 1.00 93.81 321 ILE A C 1
ATOM 2374 O O . ILE A 1 321 ? -22.415 -7.087 16.203 1.00 93.81 321 ILE A O 1
ATOM 2378 N N . LYS A 1 322 ? -23.259 -8.144 14.399 1.00 91.12 322 LYS A N 1
ATOM 2379 C CA . LYS A 1 322 ? -23.411 -9.440 15.058 1.00 91.12 322 LYS A CA 1
ATOM 2380 C C . LYS A 1 322 ? -22.064 -9.981 15.544 1.00 91.12 322 LYS A C 1
ATOM 2382 O O . LYS A 1 322 ? -21.966 -10.331 16.711 1.00 91.12 322 LYS A O 1
ATOM 2387 N N . ALA A 1 323 ? -21.027 -9.948 14.711 1.00 92.69 323 ALA A N 1
ATOM 2388 C CA . ALA A 1 323 ? -19.690 -10.391 15.101 1.00 92.69 323 ALA A CA 1
ATOM 2389 C C . ALA A 1 323 ? -19.142 -9.644 16.337 1.00 92.69 323 ALA A C 1
ATOM 2391 O O . ALA A 1 323 ? -18.632 -10.256 17.271 1.00 92.69 323 ALA A O 1
ATOM 2392 N N . ILE A 1 324 ? -19.353 -8.325 16.419 1.00 92.69 324 ILE A N 1
ATOM 2393 C CA . ILE A 1 324 ? -18.965 -7.534 17.600 1.00 92.69 324 ILE A CA 1
ATOM 2394 C C . ILE A 1 324 ? -19.736 -7.993 18.851 1.00 92.69 324 ILE A C 1
ATOM 2396 O O . ILE A 1 324 ? -19.152 -8.121 19.928 1.00 92.69 324 ILE A O 1
ATOM 2400 N N . ILE A 1 325 ? -21.042 -8.263 18.730 1.00 91.06 325 ILE A N 1
ATOM 2401 C CA . ILE A 1 325 ? -21.866 -8.797 19.832 1.00 91.06 325 ILE A CA 1
ATOM 2402 C C . ILE A 1 325 ? -21.356 -10.176 20.277 1.00 91.06 325 ILE A C 1
ATOM 2404 O O . ILE A 1 325 ? -21.289 -10.448 21.482 1.00 91.06 325 ILE A O 1
ATOM 2408 N N . ASP A 1 326 ? -20.966 -11.026 19.328 1.00 91.19 326 ASP A N 1
ATOM 2409 C CA . ASP A 1 326 ? -20.399 -12.348 19.602 1.00 91.19 326 ASP A CA 1
ATOM 2410 C C . ASP A 1 326 ? -19.132 -12.203 20.443 1.00 91.19 326 ASP A C 1
ATOM 2412 O O . ASP A 1 326 ? -19.022 -12.832 21.494 1.00 91.19 326 ASP A O 1
ATOM 2416 N N . VAL A 1 327 ? -18.230 -11.290 20.070 1.00 91.62 327 VAL A N 1
ATOM 2417 C CA . VAL A 1 327 ? -17.017 -11.013 20.852 1.00 91.62 327 VAL A CA 1
ATOM 2418 C C . VAL A 1 327 ? -17.353 -10.521 22.258 1.00 91.62 327 VAL A C 1
ATOM 2420 O O . VAL A 1 327 ? -16.774 -11.030 23.213 1.00 91.62 327 VAL A O 1
ATOM 2423 N N . VAL A 1 328 ? -18.306 -9.596 22.423 1.00 89.94 328 VAL A N 1
ATOM 2424 C CA . VAL A 1 328 ? -18.719 -9.076 23.747 1.00 89.94 328 VAL A CA 1
ATOM 2425 C C . VAL A 1 328 ? -19.256 -10.179 24.667 1.00 89.94 328 VAL A C 1
ATOM 2427 O O . VAL A 1 328 ? -19.016 -10.150 25.878 1.00 89.94 328 VAL A O 1
ATOM 2430 N N . THR A 1 329 ? -19.992 -11.140 24.105 1.00 87.69 329 THR A N 1
ATOM 2431 C CA . THR A 1 329 ? -20.679 -12.204 24.857 1.00 87.69 329 THR A CA 1
ATOM 2432 C C . THR A 1 329 ? -19.869 -13.493 24.992 1.00 87.69 329 THR A C 1
ATOM 2434 O O . THR A 1 329 ? -20.176 -14.314 25.860 1.00 87.69 329 THR A O 1
ATOM 2437 N N . ALA A 1 330 ? -18.825 -13.668 24.180 1.00 86.50 330 ALA A N 1
ATOM 2438 C CA . ALA A 1 330 ? -17.967 -14.842 24.196 1.00 86.50 330 ALA A CA 1
ATOM 2439 C C . ALA A 1 330 ? -17.204 -15.005 25.520 1.00 86.50 330 ALA A C 1
ATOM 2441 O O . ALA A 1 330 ? -16.922 -14.054 26.251 1.00 86.50 330 ALA A O 1
ATOM 2442 N N . ALA A 1 331 ? -16.800 -16.241 25.811 1.00 77.19 331 ALA A N 1
ATOM 2443 C CA . ALA A 1 331 ? -15.782 -16.504 26.817 1.00 77.19 331 ALA A CA 1
ATOM 2444 C C . ALA A 1 331 ? -14.401 -16.226 26.198 1.00 77.19 331 ALA A C 1
ATOM 2446 O O . ALA A 1 331 ? -14.031 -16.841 25.203 1.00 77.19 331 ALA A O 1
ATOM 2447 N N . GLY A 1 332 ? -13.640 -15.288 26.762 1.00 81.56 332 GLY A N 1
ATOM 2448 C CA . GLY A 1 332 ? -12.347 -14.891 26.206 1.00 81.56 332 GLY A CA 1
ATOM 2449 C C . GLY A 1 332 ? -11.721 -13.709 26.941 1.00 81.56 332 GLY A C 1
ATOM 2450 O O . GLY A 1 332 ? -12.139 -13.359 28.052 1.00 81.56 332 GLY A O 1
ATOM 2451 N N . SER A 1 333 ? -10.718 -13.090 26.310 1.00 90.44 333 SER A N 1
ATOM 2452 C CA . SER A 1 333 ? -10.004 -11.938 26.870 1.00 90.44 333 SER A CA 1
ATOM 2453 C C . SER A 1 333 ? -10.969 -10.851 27.339 1.00 90.44 333 SER A C 1
ATOM 2455 O O . SER A 1 333 ? -11.823 -10.380 26.586 1.00 90.44 333 SER A O 1
ATOM 2457 N N . LEU A 1 334 ? -10.813 -10.429 28.596 1.00 92.44 334 LEU A 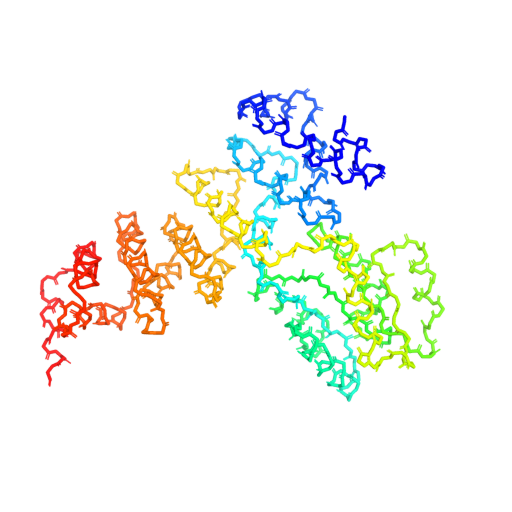N 1
ATOM 2458 C CA . LEU A 1 334 ? -11.592 -9.329 29.157 1.00 92.44 334 LEU A CA 1
ATOM 2459 C C . LEU A 1 334 ? -11.341 -8.025 28.389 1.00 92.44 334 LEU A C 1
ATOM 2461 O O . LEU A 1 334 ? -12.295 -7.312 28.100 1.00 92.44 334 LEU A O 1
ATOM 2465 N N . LYS A 1 335 ? -10.090 -7.759 27.991 1.00 94.50 335 LYS A N 1
ATOM 2466 C CA . LYS A 1 335 ? -9.723 -6.535 27.267 1.00 94.50 335 LYS A CA 1
ATOM 2467 C C . LYS A 1 335 ? -10.430 -6.447 25.917 1.00 94.50 335 LYS A C 1
ATOM 2469 O O . LYS A 1 335 ? -10.969 -5.398 25.579 1.00 94.50 335 LYS A O 1
ATOM 2474 N N . LEU A 1 336 ? -10.464 -7.549 25.162 1.00 93.62 336 LEU A N 1
ATOM 2475 C CA . LEU A 1 336 ? -11.161 -7.586 23.871 1.00 93.62 336 LEU A CA 1
ATOM 2476 C C . LEU A 1 336 ? -12.666 -7.387 24.041 1.00 93.62 336 LEU A C 1
ATOM 2478 O O . LEU A 1 336 ? -13.270 -6.645 23.273 1.00 93.62 336 LEU A O 1
ATOM 2482 N N . ARG A 1 337 ? -13.263 -7.984 25.078 1.00 94.12 337 ARG A N 1
ATOM 2483 C CA . ARG A 1 337 ? -14.687 -7.788 25.389 1.00 94.12 337 ARG A CA 1
ATOM 2484 C C . ARG A 1 337 ? -15.009 -6.346 25.745 1.00 94.12 337 ARG A C 1
ATOM 2486 O O . ARG A 1 337 ? -16.009 -5.819 25.274 1.00 94.12 337 ARG A O 1
ATOM 2493 N N . GLU A 1 338 ? -14.164 -5.702 26.543 1.00 94.12 338 GLU A N 1
ATOM 2494 C CA . GLU A 1 338 ? -14.316 -4.290 26.899 1.00 94.12 338 GLU A CA 1
ATOM 2495 C C . 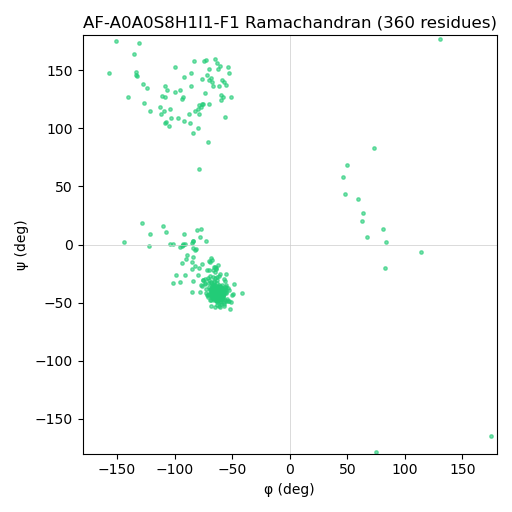GLU A 1 338 ? -14.180 -3.379 25.674 1.00 94.12 338 GLU A C 1
ATOM 2497 O O . GLU A 1 338 ? -15.024 -2.507 25.470 1.00 94.12 338 GLU A O 1
ATOM 2502 N N . ALA A 1 339 ? -13.179 -3.609 24.820 1.00 94.81 339 ALA A N 1
ATOM 2503 C CA . ALA A 1 339 ? -12.988 -2.837 23.593 1.00 94.81 339 ALA A CA 1
ATOM 2504 C C . ALA A 1 339 ? -14.152 -3.027 22.600 1.00 94.81 339 ALA A C 1
ATOM 2506 O O . ALA A 1 339 ? -14.683 -2.051 22.068 1.00 94.81 339 ALA A O 1
ATOM 2507 N N . ALA A 1 340 ? -14.614 -4.266 22.412 1.00 94.06 340 ALA A N 1
ATOM 2508 C CA . ALA A 1 340 ? -15.780 -4.573 21.587 1.00 94.06 340 ALA A CA 1
ATOM 2509 C C . ALA A 1 340 ? -17.063 -3.942 22.150 1.00 94.06 340 ALA A C 1
ATOM 2511 O O . ALA A 1 340 ? -17.868 -3.396 21.396 1.00 94.06 340 ALA A O 1
ATOM 2512 N N . ALA A 1 341 ? -17.238 -3.933 23.476 1.00 92.88 341 ALA A N 1
ATOM 2513 C CA . ALA A 1 341 ? -18.379 -3.291 24.125 1.00 92.88 341 ALA A CA 1
ATOM 2514 C C . ALA A 1 341 ? -18.351 -1.763 23.959 1.00 92.88 341 ALA A C 1
ATOM 2516 O O . ALA A 1 341 ? -19.398 -1.150 23.743 1.00 92.88 341 ALA A O 1
ATOM 2517 N N . GLN A 1 342 ? -17.168 -1.141 24.007 1.00 93.75 342 GLN A N 1
ATOM 2518 C CA . GLN A 1 342 ? -17.002 0.285 23.711 1.00 93.75 342 GLN A CA 1
ATOM 2519 C C . GLN A 1 342 ? -17.374 0.612 22.260 1.00 93.75 342 GLN A C 1
ATOM 2521 O O . GLN A 1 342 ? -18.100 1.585 22.030 1.00 93.75 342 GLN A O 1
ATOM 2526 N N . ALA A 1 343 ? -16.939 -0.213 21.303 1.00 94.12 343 ALA A N 1
ATOM 2527 C CA . ALA A 1 343 ? -17.304 -0.061 19.896 1.00 94.12 343 ALA A CA 1
ATOM 2528 C C . ALA A 1 343 ? -18.812 -0.238 19.685 1.00 94.12 343 ALA A C 1
ATOM 2530 O O . ALA A 1 343 ? -19.449 0.616 19.070 1.00 94.12 343 ALA A O 1
ATOM 2531 N N . LEU A 1 344 ? -19.408 -1.280 20.273 1.00 92.12 344 LEU A N 1
ATOM 2532 C CA . LEU A 1 344 ? -20.851 -1.520 20.230 1.00 92.12 344 LEU A CA 1
ATOM 2533 C C . LEU A 1 344 ? -21.645 -0.347 20.820 1.00 92.12 344 LEU A C 1
ATOM 2535 O O . LEU A 1 344 ? -22.650 0.071 20.248 1.00 92.12 344 LEU A O 1
ATOM 2539 N N . GLY A 1 345 ? -21.174 0.221 21.933 1.00 91.12 345 GLY A N 1
ATOM 2540 C CA . GLY A 1 345 ? -21.768 1.409 22.541 1.00 91.12 345 GLY A CA 1
ATOM 2541 C C . GLY A 1 345 ? -21.685 2.647 21.643 1.00 91.12 345 GLY A C 1
ATOM 2542 O O . GLY A 1 345 ? -22.630 3.432 21.598 1.00 91.12 345 GLY A O 1
ATOM 2543 N N . ALA A 1 346 ? -20.593 2.812 20.890 1.00 92.50 346 ALA A N 1
ATOM 2544 C CA . ALA A 1 346 ? -20.450 3.910 19.935 1.00 92.50 346 ALA A CA 1
ATOM 2545 C C . ALA A 1 346 ? -21.451 3.815 18.770 1.00 92.50 346 ALA A C 1
ATOM 2547 O O . ALA A 1 346 ? -21.905 4.852 18.291 1.00 92.50 346 ALA A O 1
ATOM 2548 N N . LEU A 1 347 ? -21.845 2.601 18.351 1.00 89.81 347 LEU A N 1
ATOM 2549 C CA . LEU A 1 347 ? -22.799 2.390 17.247 1.00 89.81 347 LEU A CA 1
ATOM 2550 C C . LEU A 1 347 ? -24.193 2.972 17.522 1.00 89.81 347 LEU A C 1
ATOM 2552 O O . LEU A 1 347 ? -24.960 3.146 16.575 1.00 89.81 347 LEU A O 1
ATOM 2556 N N . ASN A 1 348 ? -24.518 3.266 18.789 1.00 84.44 348 ASN A N 1
ATOM 2557 C CA . ASN A 1 348 ? -25.778 3.873 19.227 1.00 84.44 348 ASN A CA 1
ATOM 2558 C C . ASN A 1 348 ? -27.023 3.193 18.617 1.00 84.44 348 ASN A C 1
ATOM 2560 O O . ASN A 1 348 ? -27.951 3.847 18.138 1.00 84.44 348 ASN A O 1
ATOM 2564 N N . LEU A 1 349 ? -27.013 1.857 18.587 1.00 81.25 349 LEU A N 1
ATOM 2565 C CA . LEU A 1 349 ? -28.091 1.060 18.005 1.00 81.25 349 LEU A CA 1
ATOM 2566 C C . LEU A 1 349 ? -29.364 1.146 18.868 1.00 81.25 349 LEU A C 1
ATOM 2568 O O . LEU A 1 349 ? -29.270 1.095 20.099 1.00 81.25 349 LEU A O 1
ATOM 2572 N N . PRO A 1 350 ? -30.567 1.201 18.263 1.00 78.88 350 PRO A N 1
ATOM 2573 C CA . PRO A 1 350 ? -31.820 1.103 19.003 1.00 78.88 350 PRO A CA 1
ATOM 2574 C C . PRO A 1 350 ? -31.876 -0.181 19.840 1.00 78.88 350 PRO A C 1
ATOM 2576 O O . PRO A 1 350 ? -31.548 -1.267 19.355 1.00 78.88 350 PRO A O 1
ATOM 2579 N N . SER A 1 351 ? -32.352 -0.085 21.085 1.00 70.19 351 SER A N 1
ATOM 2580 C CA . SER A 1 351 ? -32.364 -1.216 22.029 1.00 70.19 351 SER A CA 1
ATOM 2581 C C . SER A 1 351 ? -33.118 -2.448 21.509 1.00 70.19 351 SER A C 1
ATOM 2583 O O . SER A 1 351 ? -32.759 -3.571 21.848 1.00 70.19 351 SER A O 1
ATOM 2585 N N . GLU A 1 352 ? -34.131 -2.260 20.661 1.00 69.94 352 GLU A N 1
ATOM 2586 C CA . GLU A 1 352 ? -34.879 -3.355 20.030 1.00 69.94 352 GLU A CA 1
ATOM 2587 C C . GLU A 1 352 ? -34.054 -4.115 18.982 1.00 69.94 352 GLU A C 1
ATOM 2589 O O . GLU A 1 352 ? -34.124 -5.341 18.916 1.00 69.94 352 GLU A O 1
ATOM 2594 N N . GLN A 1 353 ? -33.199 -3.419 18.229 1.00 69.31 353 GLN A N 1
ATOM 2595 C CA . GLN A 1 353 ? -32.314 -4.039 17.241 1.00 69.31 353 GLN A CA 1
ATOM 2596 C C . GLN A 1 353 ? -31.218 -4.868 17.926 1.00 69.31 353 GLN A C 1
ATOM 2598 O O . GLN A 1 353 ? -30.920 -5.981 17.497 1.00 69.31 353 GLN A O 1
ATOM 2603 N N . ILE A 1 354 ? -30.684 -4.379 19.052 1.00 67.62 354 ILE A N 1
ATOM 2604 C CA . ILE A 1 354 ? -29.715 -5.123 19.873 1.00 67.62 354 ILE A CA 1
ATOM 2605 C C . ILE A 1 354 ? -30.349 -6.414 20.415 1.00 67.62 354 ILE A C 1
ATOM 2607 O O . ILE A 1 354 ? -29.759 -7.488 20.303 1.00 67.62 354 ILE A O 1
ATOM 2611 N N . LYS A 1 355 ? -31.573 -6.340 20.960 1.00 70.19 355 LYS A N 1
ATOM 2612 C CA . LYS A 1 355 ? -32.292 -7.522 21.468 1.00 70.19 355 LYS A CA 1
ATOM 2613 C C . LYS A 1 355 ? -32.533 -8.562 20.372 1.00 70.19 355 LYS A C 1
ATOM 2615 O O . LYS A 1 355 ? -32.303 -9.743 20.615 1.00 70.19 355 LYS A O 1
ATOM 2620 N N . GLN A 1 356 ? -32.968 -8.148 19.180 1.00 68.56 356 GLN A N 1
ATOM 2621 C CA . GLN A 1 356 ? -33.218 -9.066 18.059 1.00 68.56 356 GLN A CA 1
ATOM 2622 C C . GLN A 1 356 ? -31.942 -9.795 17.616 1.00 68.56 356 GLN A C 1
ATOM 2624 O O . GLN A 1 356 ? -31.963 -11.011 17.416 1.00 68.56 356 GLN A O 1
ATOM 2629 N N . LEU A 1 357 ? -30.815 -9.083 17.538 1.00 65.75 357 LEU A N 1
ATOM 2630 C CA . LEU A 1 357 ? -29.527 -9.667 17.153 1.00 65.75 357 LEU A CA 1
ATOM 2631 C C . LEU A 1 357 ? -28.986 -10.648 18.207 1.00 65.75 357 LEU A C 1
ATOM 2633 O O . LEU A 1 357 ? -28.457 -11.695 17.840 1.00 65.75 357 LEU A O 1
ATOM 2637 N N . ILE A 1 358 ? -29.188 -10.367 19.500 1.00 67.50 358 ILE A N 1
ATOM 2638 C CA . ILE A 1 358 ? -28.823 -11.282 20.598 1.00 67.50 358 ILE A CA 1
ATOM 2639 C C . ILE A 1 358 ? -29.714 -12.535 20.606 1.00 67.50 358 ILE A C 1
ATOM 2641 O O . ILE A 1 358 ? -29.228 -13.640 20.833 1.00 67.50 358 ILE A O 1
ATOM 2645 N N . VAL A 1 359 ? -31.022 -12.391 20.366 1.00 66.19 359 VAL A N 1
ATOM 2646 C CA . VAL A 1 359 ? -31.969 -13.523 20.392 1.00 66.19 359 VAL A CA 1
ATOM 2647 C C . VAL A 1 359 ? -31.760 -14.470 19.207 1.00 66.19 359 VAL A C 1
ATOM 2649 O O . VAL A 1 359 ? -31.888 -15.676 19.381 1.00 66.19 359 VAL A O 1
ATOM 2652 N N . THR A 1 360 ? -31.349 -13.955 18.043 1.00 57.53 360 THR A N 1
ATOM 2653 C CA . THR A 1 360 ? -31.010 -14.757 16.842 1.00 57.53 360 THR A CA 1
ATOM 2654 C C . THR A 1 360 ? -29.675 -15.517 16.985 1.00 57.53 360 THR A C 1
ATOM 2656 O O . THR A 1 360 ? -29.193 -16.142 16.043 1.00 57.53 360 THR A O 1
ATOM 2659 N N . ASN A 1 361 ? -29.034 -15.429 18.151 1.00 48.16 361 ASN A N 1
ATOM 2660 C CA . ASN A 1 361 ? -27.763 -16.076 18.470 1.00 48.16 361 ASN A CA 1
ATOM 2661 C C . ASN A 1 361 ? -27.897 -17.310 19.376 1.00 48.16 361 ASN A C 1
ATOM 2663 O O . ASN A 1 361 ? -26.889 -17.909 19.748 1.00 48.16 361 ASN A O 1
ATOM 2667 N N . LYS A 1 362 ? -29.130 -17.655 19.756 1.00 45.97 362 LYS A N 1
ATOM 2668 C CA . LYS A 1 362 ? -29.481 -18.927 20.396 1.00 45.97 362 LYS A CA 1
ATOM 2669 C C . LYS A 1 362 ? -29.982 -19.920 19.360 1.00 45.97 362 LYS A C 1
ATOM 2671 O O . LYS A 1 362 ? -29.712 -21.121 19.559 1.00 45.97 362 LYS A O 1
#

Foldseek 3Di:
DLQVCLVVVPPVVNLVVLVCCLVPQALVNCQVCCVPPVNCVSLLVQCVRLALSSNLSSLLSNLNSLHQDAGPNLASSLLSLLVLLQPLVAFEEEEADCDPVLSVLLVVLSVVVRHRYFYDNGSVVSQVVSVLLRHGQAYEHEQPGVDPHPVVVLVVLCPDRNSVSRAYEYAYDPVRNVPLVVVVVVDVSYHYDYPVLSDNVSVNVVVVVSCVSRVRDDNVVSLVSSLSSLVSLLVCLVVVRPHYDCPSNQSSLLSQCPRPDLSSVLSSLSSLLSPQDLSSLASLLVSLLPPPDDPVSNLSSLVSNLSSCLNHADSYDLVSLLSLVCQLPDPDDPSSNVSSVSNNVSNVDDPVSVVVSVVVVD

Sequence (362 aa):
MLERGLEEGNLAVAVGAIAALRDTTGAESLITTMDRQGGAQPLVAALNCPTRLVRYMAAETLALARPNRRFTGSHLVVPRLVEAVRQTGAMAVVLGDPDLDHRNKVKDLLRAAGCRVFDADSFGQALQDAQDAGGVDVCFIATNIAGPGFKEAVIRLRTEEILSRLPVVALARLAETSDAREMAKTDPLLLLLAEEETEAAGVQDVLKKIGELVNTLPPEEAADWAIRAAAALRMLADTGNVVYDLTSAVKPLIAALADKRDPVRIAAAGALAPLGAAQSQRAIADLADDAEASEEVRLAGYACLSESVRLFGNQLTEKQIKAIIDVVTAAGSLKLREAAAQALGALNLPSEQIKQLIVTNK

Radius of gyration: 23.13 Å; Cα contacts (8 Å, |Δi|>4): 575; chains: 1; bounding box: 59×54×63 Å

Mean predicted aligned error: 7.42 Å